Protein AF-A0A933NF73-F1 (afdb_monomer)

Radius of gyration: 34.79 Å; Cα contacts (8 Å, |Δi|>4): 104; chains: 1; bounding box: 115×48×102 Å

Foldseek 3Di:
DVVLVVLVVVVVVVVVLCVPPPPVQADVQLVVLCVQLSVCVNVVNNVSNVVSNVVSCVVPVPDDPPPDVVVLVVVLVVLVVVCVVPVHPLVSLLVNLVSCVVSVVLVVSLVSLVVSCVVPVPDVVSVVSNVVSVVVVVVVVVVVPPPDPPDDDDDDDDDDDDDDDDDDDDDPPVVVVVVVVVVVVVVVVVVVVVVVVVVVVVVVVVVVVVVVVVVVVVVVVVVPPPPPPPPDPPDPPPDPDDDDDDDD

Structure (mmCIF, N/CA/C/O backbone):
data_AF-A0A933NF73-F1
#
_entry.id   AF-A0A933NF73-F1
#
loop_
_atom_site.group_PDB
_atom_site.id
_atom_site.type_symbol
_atom_site.label_atom_id
_atom_site.label_alt_id
_atom_site.label_comp_id
_atom_site.label_asym_id
_atom_site.label_entity_id
_atom_site.label_seq_id
_atom_site.pdbx_PDB_ins_code
_atom_site.Cartn_x
_atom_site.Cartn_y
_atom_site.Cartn_z
_atom_site.occupancy
_atom_site.B_iso_or_equiv
_atom_site.auth_seq_id
_atom_site.auth_comp_id
_atom_site.auth_asym_id
_atom_site.auth_atom_id
_atom_site.pdbx_PDB_model_num
ATOM 1 N N . MET A 1 1 ? -18.780 6.849 -0.925 1.00 43.47 1 MET A N 1
ATOM 2 C CA . MET A 1 1 ? -18.862 6.478 0.507 1.00 43.47 1 MET A CA 1
ATOM 3 C C . MET A 1 1 ? -18.648 4.977 0.749 1.00 43.47 1 MET A C 1
ATOM 5 O O . MET A 1 1 ? -17.898 4.647 1.652 1.00 43.47 1 MET A O 1
ATOM 9 N N . ILE A 1 2 ? -19.182 4.064 -0.080 1.00 34.22 2 ILE A N 1
ATOM 10 C CA . ILE A 1 2 ? -18.984 2.598 0.080 1.00 34.22 2 ILE A CA 1
ATOM 11 C C . ILE A 1 2 ? -17.511 2.156 -0.096 1.00 34.22 2 ILE A C 1
ATOM 13 O O . ILE A 1 2 ? -17.024 1.317 0.655 1.00 34.22 2 ILE A O 1
ATOM 17 N N . ARG A 1 3 ? -16.761 2.770 -1.024 1.00 32.97 3 ARG A N 1
ATOM 18 C CA . ARG A 1 3 ? -15.331 2.464 -1.253 1.00 32.97 3 ARG A CA 1
ATOM 19 C C . ARG A 1 3 ? -14.433 2.797 -0.054 1.00 32.97 3 ARG A C 1
ATOM 21 O O . ARG A 1 3 ? -13.499 2.060 0.225 1.00 32.97 3 ARG A O 1
ATOM 28 N N . THR A 1 4 ? -14.742 3.865 0.679 1.00 40.44 4 THR A N 1
ATOM 29 C CA . THR A 1 4 ? -13.974 4.287 1.859 1.00 40.44 4 THR A CA 1
ATOM 30 C C . THR A 1 4 ? -14.211 3.346 3.042 1.00 40.44 4 THR A C 1
ATOM 32 O O . THR A 1 4 ? -13.268 2.979 3.731 1.00 40.44 4 THR A O 1
ATOM 35 N N . ALA A 1 5 ? -15.450 2.879 3.228 1.00 36.38 5 ALA A N 1
ATOM 36 C CA . ALA A 1 5 ? -15.793 1.928 4.286 1.00 36.38 5 ALA A CA 1
ATOM 37 C C . ALA A 1 5 ? -15.142 0.546 4.076 1.00 36.38 5 ALA A C 1
ATOM 39 O O . ALA A 1 5 ? -14.670 -0.062 5.034 1.00 36.38 5 ALA A O 1
ATOM 40 N N . LEU A 1 6 ? -15.058 0.073 2.826 1.00 39.00 6 LEU A N 1
ATOM 41 C CA . LEU A 1 6 ? -14.470 -1.230 2.499 1.00 39.00 6 LEU A CA 1
ATOM 42 C C . LEU A 1 6 ? -12.939 -1.244 2.672 1.00 39.00 6 LEU A C 1
ATOM 44 O O . LEU A 1 6 ? -12.379 -2.214 3.178 1.00 39.00 6 LEU A O 1
ATOM 48 N N . VAL A 1 7 ? -12.261 -0.149 2.310 1.00 46.66 7 VAL A N 1
ATOM 49 C CA . VAL A 1 7 ? -10.803 -0.005 2.477 1.00 46.66 7 VAL A CA 1
ATOM 50 C C . VAL A 1 7 ? -10.429 0.128 3.956 1.00 46.66 7 VAL A C 1
ATOM 52 O O . VAL A 1 7 ? -9.488 -0.523 4.403 1.00 46.66 7 VAL A O 1
ATOM 55 N N . VAL A 1 8 ? -11.214 0.870 4.746 1.00 45.72 8 VAL A N 1
ATOM 56 C CA . VAL A 1 8 ? -11.034 0.956 6.206 1.00 45.72 8 VAL A CA 1
ATOM 57 C C . VAL A 1 8 ? -11.271 -0.404 6.874 1.00 45.72 8 VAL A C 1
ATOM 59 O O . VAL A 1 8 ? -10.483 -0.805 7.725 1.00 45.72 8 VAL A O 1
ATOM 62 N N . ALA A 1 9 ? -12.277 -1.172 6.444 1.00 41.28 9 ALA A N 1
ATOM 63 C CA . ALA A 1 9 ? -12.506 -2.531 6.943 1.00 41.28 9 ALA A CA 1
ATOM 64 C C . ALA A 1 9 ? -11.366 -3.502 6.579 1.00 41.28 9 ALA A C 1
ATOM 66 O O . ALA A 1 9 ? -11.015 -4.376 7.375 1.00 41.28 9 ALA A O 1
ATOM 67 N N . CYS A 1 10 ? -10.750 -3.335 5.405 1.00 47.91 10 CYS A N 1
ATOM 68 C CA . CYS A 1 10 ? -9.627 -4.161 4.968 1.00 47.91 10 CYS A CA 1
ATOM 69 C C . CYS A 1 10 ? -8.324 -3.810 5.708 1.00 47.91 10 CYS A C 1
ATOM 71 O O . CYS A 1 10 ? -7.596 -4.718 6.106 1.00 47.91 10 CYS A O 1
ATOM 73 N N . LEU A 1 11 ? -8.071 -2.522 5.968 1.00 47.31 11 LEU A N 1
ATOM 74 C CA . LEU A 1 11 ? -6.951 -2.043 6.789 1.00 47.31 11 LEU A CA 1
ATOM 75 C C . LEU A 1 11 ? -7.108 -2.452 8.263 1.00 47.31 11 LEU A C 1
ATOM 77 O O . LEU A 1 11 ? -6.143 -2.905 8.876 1.00 47.31 11 LEU A O 1
ATOM 81 N N . LEU A 1 12 ? -8.325 -2.396 8.815 1.00 45.06 12 LEU A N 1
ATOM 82 C CA . LEU A 1 12 ? -8.626 -2.893 10.164 1.00 45.06 12 LEU A CA 1
ATOM 83 C C . LEU A 1 12 ? -8.462 -4.420 10.264 1.00 45.06 12 LEU A C 1
ATOM 85 O O . LEU A 1 12 ? -7.884 -4.905 11.232 1.00 45.06 12 LEU A O 1
ATOM 89 N N . CYS A 1 13 ? -8.868 -5.183 9.240 1.00 45.88 13 CYS A N 1
ATOM 90 C CA . CYS A 1 13 ? -8.607 -6.627 9.183 1.00 45.88 13 CYS A CA 1
ATOM 91 C C . CYS A 1 13 ? -7.112 -6.959 9.075 1.00 45.88 13 CYS A C 1
ATOM 93 O O . CYS A 1 13 ? -6.671 -7.929 9.688 1.00 45.88 13 CYS A O 1
ATOM 95 N N . LEU A 1 14 ? -6.332 -6.174 8.321 1.00 49.69 14 LEU A N 1
ATOM 96 C CA . LEU A 1 14 ? -4.877 -6.340 8.240 1.00 49.69 14 LEU A CA 1
ATOM 97 C C . LEU A 1 14 ? -4.227 -6.071 9.604 1.00 49.69 14 LEU A C 1
ATOM 99 O O . LEU A 1 14 ? -3.403 -6.858 10.056 1.00 49.69 14 LEU A O 1
ATOM 103 N N . SER A 1 15 ? -4.674 -5.017 10.295 1.00 48.28 15 SER A N 1
ATOM 104 C CA . SER A 1 15 ? -4.213 -4.639 11.640 1.00 48.28 15 SER A CA 1
ATOM 105 C C . SER A 1 15 ? -4.419 -5.767 12.658 1.00 48.28 15 SER A C 1
ATOM 107 O O . SER A 1 15 ? -3.529 -6.059 13.451 1.00 48.28 15 SER A O 1
ATOM 109 N N . SER A 1 16 ? -5.573 -6.444 12.611 1.00 48.50 16 SER A N 1
ATOM 110 C CA . SER A 1 16 ? -5.871 -7.589 13.483 1.00 48.50 16 SER A CA 1
ATOM 111 C C . SER A 1 16 ? -5.127 -8.871 13.090 1.00 48.50 16 SER A C 1
ATOM 113 O O . SER A 1 16 ? -4.870 -9.702 13.956 1.00 48.50 16 SER A O 1
ATOM 115 N N . LEU A 1 17 ? -4.758 -9.040 11.815 1.00 47.94 17 LEU A N 1
A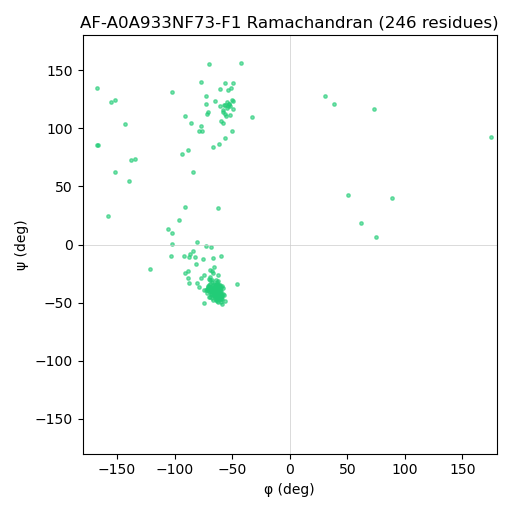TOM 116 C CA . LEU A 1 17 ? -3.947 -10.176 11.354 1.00 47.94 17 LEU A CA 1
ATOM 117 C C . LEU A 1 17 ? -2.455 -10.025 11.699 1.00 47.94 17 LEU A C 1
ATOM 119 O O . LEU A 1 17 ? -1.774 -11.029 11.885 1.00 47.94 17 LEU A O 1
ATOM 123 N N . LEU A 1 18 ? -1.958 -8.787 11.787 1.00 51.16 18 LEU A N 1
ATOM 124 C CA . LEU A 1 18 ? -0.566 -8.441 12.114 1.00 51.16 18 LEU A CA 1
ATOM 125 C C . LEU A 1 18 ? -0.281 -8.407 13.630 1.00 51.16 18 LEU A C 1
ATOM 127 O O . LEU A 1 18 ? 0.870 -8.271 14.033 1.00 51.16 18 LEU A O 1
ATOM 131 N N . ALA A 1 19 ? -1.305 -8.567 14.473 1.00 46.38 19 ALA A N 1
ATOM 132 C CA . ALA A 1 19 ? -1.209 -8.410 15.923 1.00 46.38 19 ALA A CA 1
ATOM 133 C C . ALA A 1 19 ? -0.321 -9.426 16.687 1.00 46.38 19 ALA A C 1
ATOM 135 O O . ALA A 1 19 ? 0.073 -9.077 17.799 1.00 46.38 19 ALA A O 1
ATOM 136 N N . PRO A 1 20 ? 0.044 -10.629 16.178 1.00 44.31 20 PRO A N 1
ATOM 137 C CA . PRO A 1 20 ? 0.975 -11.501 16.891 1.00 44.31 20 PRO A CA 1
ATOM 138 C C . PRO A 1 20 ? 2.384 -11.550 16.270 1.00 44.31 20 PRO A C 1
ATOM 140 O O . PRO A 1 20 ? 3.154 -12.440 16.622 1.00 44.31 20 PRO A O 1
ATOM 143 N N . LEU A 1 21 ? 2.748 -10.645 15.351 1.00 44.41 21 LEU A N 1
ATOM 144 C CA . LEU A 1 21 ? 4.149 -10.505 14.936 1.00 44.41 21 LEU A CA 1
ATOM 145 C C . LEU A 1 21 ? 4.895 -9.738 16.029 1.00 44.41 21 LEU A C 1
ATOM 147 O O . LEU A 1 21 ? 4.740 -8.527 16.173 1.00 44.41 21 LEU A O 1
ATOM 151 N N . ASP A 1 22 ? 5.639 -10.482 16.843 1.00 44.62 22 ASP A N 1
ATOM 152 C CA . ASP A 1 22 ? 6.366 -9.975 18.002 1.00 44.62 22 ASP A CA 1
ATOM 153 C C . ASP A 1 22 ? 7.237 -8.769 17.610 1.00 44.62 22 ASP A C 1
ATOM 155 O O . ASP A 1 22 ? 8.123 -8.865 16.748 1.00 44.62 22 ASP A O 1
ATOM 159 N N . ALA A 1 23 ? 6.964 -7.619 18.235 1.00 48.19 23 ALA A N 1
ATOM 160 C CA . ALA A 1 23 ? 7.544 -6.314 17.908 1.00 48.19 23 ALA A CA 1
ATOM 161 C C . ALA A 1 23 ? 9.081 -6.277 18.025 1.00 48.19 23 ALA A C 1
ATOM 163 O O . ALA A 1 23 ? 9.709 -5.312 17.597 1.00 48.19 23 ALA A O 1
ATOM 164 N N . GLN A 1 24 ? 9.690 -7.322 18.592 1.00 43.78 24 GLN A N 1
ATOM 165 C CA . GLN A 1 24 ? 11.135 -7.448 18.759 1.00 43.78 24 GLN A CA 1
ATOM 166 C C . GLN A 1 24 ? 11.890 -7.956 17.521 1.00 43.78 24 GLN A C 1
ATOM 168 O O . GLN A 1 24 ? 13.115 -7.885 17.504 1.00 43.78 24 GLN A O 1
ATOM 173 N N . THR A 1 25 ? 11.206 -8.454 16.485 1.00 53.97 25 THR A N 1
ATOM 174 C CA . THR A 1 25 ? 11.873 -9.061 15.310 1.00 53.97 25 THR A CA 1
ATOM 175 C C . THR A 1 25 ? 11.905 -8.175 14.067 1.00 53.97 25 THR A C 1
ATOM 177 O O . THR A 1 25 ? 12.607 -8.488 13.108 1.00 53.97 25 THR A O 1
ATOM 180 N N . VAL A 1 26 ? 11.175 -7.057 14.069 1.00 55.47 26 VAL A N 1
ATOM 181 C CA . VAL A 1 26 ? 11.013 -6.206 12.886 1.00 55.47 26 VAL A CA 1
ATOM 182 C C . VAL A 1 26 ? 11.913 -4.982 12.991 1.00 55.47 26 VAL A C 1
ATOM 184 O O . VAL A 1 26 ? 11.900 -4.269 13.994 1.00 55.47 26 VAL A O 1
ATOM 187 N N . ASN A 1 27 ? 12.666 -4.702 11.928 1.00 66.25 27 ASN A N 1
ATOM 188 C CA . ASN A 1 27 ? 13.467 -3.492 11.821 1.00 66.25 27 ASN A CA 1
ATOM 189 C C . ASN A 1 27 ? 12.570 -2.241 11.969 1.00 66.25 27 ASN A C 1
ATOM 191 O O . ASN A 1 27 ? 11.645 -2.043 11.169 1.00 66.25 27 ASN A O 1
ATOM 195 N N . PRO A 1 28 ? 12.819 -1.373 12.968 1.00 72.50 28 PRO A N 1
ATOM 196 C CA . PRO A 1 28 ? 11.949 -0.238 13.272 1.00 72.50 28 PRO A CA 1
ATOM 197 C C . PRO A 1 28 ? 11.852 0.774 12.120 1.00 72.50 28 PRO A C 1
ATOM 199 O O . PRO A 1 28 ? 10.828 1.446 11.984 1.00 72.50 28 PRO A O 1
ATOM 202 N N . GLN A 1 29 ? 12.866 0.863 11.249 1.00 71.25 29 GLN A N 1
ATOM 203 C CA . GLN A 1 29 ? 12.809 1.718 10.057 1.00 71.25 29 GLN A CA 1
ATOM 204 C C . GLN A 1 29 ? 11.868 1.153 8.988 1.00 71.25 29 GLN A C 1
ATOM 206 O O . GLN A 1 29 ? 11.071 1.902 8.418 1.00 71.25 29 GLN A O 1
ATOM 211 N N . ALA A 1 30 ? 11.900 -0.162 8.759 1.00 64.75 30 ALA A N 1
ATOM 212 C CA . ALA A 1 30 ? 10.988 -0.831 7.835 1.00 64.75 30 ALA A CA 1
ATOM 213 C C . ALA A 1 30 ? 9.536 -0.741 8.332 1.00 64.75 30 ALA A C 1
ATOM 215 O O . ALA A 1 30 ? 8.640 -0.398 7.562 1.00 64.75 30 ALA A O 1
ATOM 216 N N . GLY A 1 31 ? 9.306 -0.935 9.636 1.00 71.31 31 GLY A N 1
ATOM 217 C CA . GLY A 1 31 ? 7.990 -0.743 10.255 1.00 71.31 31 GLY A CA 1
ATOM 218 C C . GLY A 1 31 ? 7.455 0.686 10.096 1.00 71.31 31 GLY A C 1
ATOM 219 O O . GLY A 1 31 ? 6.280 0.883 9.781 1.00 71.31 31 GLY A O 1
ATOM 220 N N . ALA A 1 32 ? 8.318 1.697 10.234 1.00 76.25 32 ALA A N 1
ATOM 221 C CA . ALA A 1 32 ? 7.945 3.094 10.018 1.00 76.25 32 ALA A CA 1
ATOM 222 C C . ALA A 1 32 ? 7.591 3.396 8.551 1.00 76.25 32 ALA A C 1
ATOM 224 O O . ALA A 1 32 ? 6.650 4.147 8.292 1.00 76.25 32 ALA A O 1
ATOM 225 N N . LEU A 1 33 ? 8.306 2.808 7.588 1.00 74.25 33 LEU A N 1
ATOM 226 C CA . LEU A 1 33 ? 7.990 2.943 6.163 1.00 74.25 33 LEU A CA 1
ATOM 227 C C . LEU A 1 33 ? 6.712 2.195 5.781 1.00 74.25 33 LEU A C 1
ATOM 229 O O . LEU A 1 33 ? 5.915 2.719 5.011 1.00 74.25 33 LEU A O 1
ATOM 233 N N . PHE A 1 34 ? 6.460 1.029 6.374 1.00 69.25 34 PHE A N 1
ATOM 234 C CA . PHE A 1 34 ? 5.208 0.299 6.183 1.00 69.25 34 PHE A CA 1
ATOM 235 C C . PHE A 1 34 ? 4.016 1.090 6.727 1.00 69.25 34 PHE A C 1
ATOM 237 O O . PHE A 1 34 ? 2.999 1.236 6.053 1.00 69.25 34 PHE A O 1
ATOM 244 N N . LYS A 1 35 ? 4.165 1.690 7.913 1.00 76.56 35 LYS A N 1
ATOM 245 C CA . LYS A 1 35 ? 3.170 2.611 8.466 1.00 76.56 35 LYS A CA 1
ATOM 246 C C . LYS A 1 35 ? 2.942 3.810 7.543 1.00 76.56 35 LYS A C 1
ATOM 248 O O . LYS A 1 35 ? 1.800 4.093 7.211 1.00 76.56 35 LYS A O 1
ATOM 253 N N . LYS A 1 36 ? 4.005 4.449 7.044 1.00 74.56 36 LYS A N 1
ATOM 254 C CA . LYS A 1 36 ? 3.886 5.533 6.052 1.00 74.56 36 LYS A CA 1
ATOM 255 C C . LYS A 1 36 ? 3.201 5.082 4.768 1.00 74.56 36 LYS A C 1
ATOM 257 O O . LYS A 1 36 ? 2.447 5.853 4.189 1.00 74.56 36 LYS A O 1
ATOM 262 N N . ALA A 1 37 ? 3.440 3.853 4.324 1.00 68.81 37 ALA A N 1
ATOM 263 C CA . ALA A 1 37 ? 2.769 3.307 3.158 1.00 68.81 37 ALA A CA 1
ATOM 264 C C . ALA A 1 37 ? 1.268 3.107 3.401 1.00 68.81 37 ALA A C 1
ATOM 266 O O . ALA A 1 37 ? 0.467 3.407 2.515 1.00 68.81 37 ALA A O 1
ATOM 267 N N . LEU A 1 38 ? 0.886 2.643 4.594 1.00 70.12 38 LEU A N 1
ATOM 268 C CA . LEU A 1 38 ? -0.512 2.525 5.014 1.00 70.12 38 LEU A CA 1
ATOM 269 C C . LEU A 1 38 ? -1.175 3.902 5.152 1.00 70.12 38 LEU A C 1
ATOM 271 O O . LEU A 1 38 ? -2.290 4.084 4.669 1.00 70.12 38 LEU A O 1
ATOM 275 N N . ASP A 1 39 ? -0.480 4.875 5.739 1.00 66.94 39 ASP A N 1
ATOM 276 C CA . ASP A 1 39 ? -0.964 6.249 5.897 1.00 66.94 39 ASP A CA 1
ATOM 277 C C . ASP A 1 39 ? -1.123 6.941 4.527 1.00 66.94 39 ASP A C 1
ATOM 279 O O . ASP A 1 39 ? -2.141 7.583 4.266 1.00 66.94 39 ASP A O 1
ATOM 283 N N . ALA A 1 40 ? -0.174 6.743 3.605 1.00 63.84 40 ALA A N 1
ATOM 284 C CA . ALA A 1 40 ? -0.257 7.230 2.226 1.00 63.84 40 ALA A CA 1
ATOM 285 C C . ALA A 1 40 ? -1.411 6.567 1.456 1.00 63.84 40 ALA A C 1
ATOM 287 O O . ALA A 1 40 ? -2.180 7.250 0.784 1.00 63.84 40 ALA A O 1
ATOM 288 N N . ALA A 1 41 ? -1.609 5.254 1.620 1.00 57.94 41 ALA A N 1
ATOM 289 C CA . ALA A 1 41 ? -2.754 4.548 1.044 1.00 57.94 41 ALA A CA 1
ATOM 290 C C . ALA A 1 41 ? -4.092 5.061 1.608 1.00 57.94 41 ALA A C 1
ATOM 292 O O . ALA A 1 41 ? -5.048 5.254 0.855 1.00 57.94 41 ALA A O 1
ATOM 293 N N . ALA A 1 42 ? -4.165 5.340 2.914 1.00 62.75 42 ALA A N 1
ATOM 294 C CA . ALA A 1 42 ? -5.338 5.945 3.545 1.00 62.75 42 ALA A CA 1
ATOM 295 C C . ALA A 1 42 ? -5.618 7.362 3.008 1.00 62.75 42 ALA A C 1
ATOM 297 O O . ALA A 1 42 ? -6.780 7.745 2.858 1.00 62.75 42 ALA A O 1
ATOM 298 N N . ALA A 1 43 ? -4.568 8.101 2.644 1.00 69.19 43 ALA A N 1
ATOM 299 C CA . ALA A 1 43 ? -4.642 9.396 1.970 1.00 69.19 43 ALA A CA 1
ATOM 300 C C . ALA A 1 43 ? -4.886 9.305 0.447 1.00 69.19 43 ALA A C 1
ATOM 302 O O . ALA A 1 43 ? -4.946 10.337 -0.216 1.00 69.19 43 ALA A O 1
ATOM 303 N N . GLN A 1 44 ? -5.056 8.098 -0.111 1.00 67.50 44 GLN A N 1
ATOM 304 C CA . GLN A 1 44 ? -5.171 7.827 -1.555 1.00 67.50 44 GLN A CA 1
ATOM 305 C C . GLN A 1 44 ? -3.926 8.207 -2.381 1.00 67.50 44 GLN A C 1
ATOM 307 O O . GLN A 1 44 ? -4.001 8.298 -3.608 1.00 67.50 44 GLN A O 1
ATOM 312 N N . ASP A 1 45 ? -2.772 8.374 -1.735 1.00 69.12 45 ASP A N 1
ATOM 313 C CA . ASP A 1 45 ? -1.470 8.535 -2.381 1.00 69.12 45 ASP A CA 1
ATOM 314 C C . ASP A 1 45 ? -0.825 7.164 -2.625 1.00 69.12 45 ASP A C 1
ATOM 316 O O . ASP A 1 45 ? 0.012 6.661 -1.868 1.00 69.12 45 ASP A O 1
ATOM 320 N N . TRP A 1 46 ? -1.252 6.527 -3.713 1.00 63.12 46 TRP A N 1
ATOM 321 C CA . TRP A 1 46 ? -0.784 5.195 -4.092 1.00 63.12 46 TRP A CA 1
ATOM 322 C C . TRP A 1 46 ? 0.679 5.185 -4.541 1.00 63.12 46 TRP A C 1
ATOM 324 O O . TRP A 1 46 ? 1.378 4.204 -4.301 1.00 63.12 46 TRP A O 1
ATOM 334 N N . THR A 1 47 ? 1.170 6.275 -5.134 1.00 57.88 47 THR A N 1
ATOM 335 C CA . THR A 1 47 ? 2.575 6.397 -5.548 1.00 57.88 47 THR A CA 1
ATOM 336 C C . THR A 1 47 ? 3.483 6.500 -4.326 1.00 57.88 47 THR A C 1
ATOM 338 O O . THR A 1 47 ? 4.474 5.774 -4.245 1.00 57.88 47 THR A O 1
ATOM 341 N N . GLY A 1 48 ? 3.115 7.325 -3.340 1.00 61.12 48 GLY A N 1
ATOM 342 C CA . GLY A 1 48 ? 3.810 7.400 -2.057 1.00 61.12 48 GLY A CA 1
ATOM 343 C C . GLY A 1 48 ? 3.724 6.091 -1.275 1.00 61.12 48 GLY A C 1
ATOM 344 O O . GLY A 1 48 ? 4.708 5.667 -0.676 1.00 61.12 48 GLY A O 1
ATOM 345 N N . SER A 1 49 ? 2.590 5.391 -1.327 1.0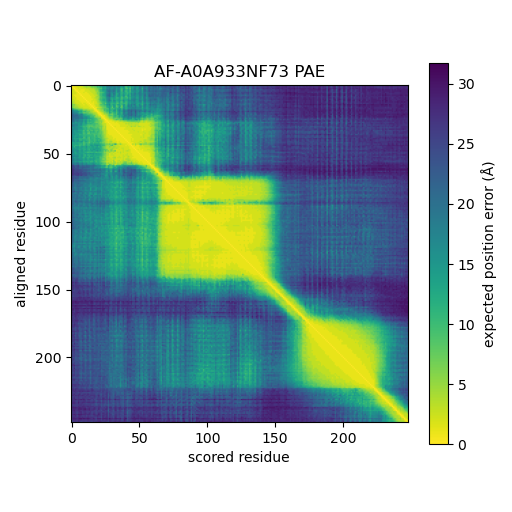0 61.81 49 SER A N 1
ATOM 346 C CA . SER A 1 49 ? 2.449 4.069 -0.708 1.00 61.81 49 SER A CA 1
ATOM 347 C C . SER A 1 49 ? 3.405 3.040 -1.322 1.00 61.81 49 SER A C 1
ATOM 349 O O . SER A 1 49 ? 4.166 2.393 -0.602 1.00 61.81 49 SER A O 1
ATOM 351 N N . VAL A 1 50 ? 3.442 2.945 -2.654 1.00 65.44 50 VAL A N 1
ATOM 352 C CA . VAL A 1 50 ? 4.325 2.022 -3.382 1.00 65.44 50 VAL A CA 1
ATOM 353 C C . VAL A 1 50 ? 5.799 2.379 -3.187 1.00 65.44 50 VAL A C 1
ATOM 355 O O . VAL A 1 50 ? 6.608 1.480 -2.974 1.00 65.44 50 VAL A O 1
ATOM 358 N N . GLU A 1 51 ? 6.163 3.661 -3.207 1.00 61.94 51 GLU A N 1
ATOM 359 C CA . GLU A 1 51 ? 7.547 4.094 -2.989 1.00 61.94 51 GLU A CA 1
ATOM 360 C C . GLU A 1 51 ? 8.002 3.848 -1.545 1.00 61.94 51 GLU A C 1
ATOM 362 O O . GLU A 1 51 ? 9.113 3.371 -1.330 1.00 61.94 51 GLU A O 1
ATOM 367 N N . ASN A 1 52 ? 7.135 4.067 -0.552 1.00 68.44 52 ASN A N 1
ATOM 368 C CA . ASN A 1 52 ? 7.433 3.727 0.840 1.00 68.44 52 ASN A CA 1
ATOM 369 C C . ASN A 1 52 ? 7.578 2.210 1.036 1.00 68.44 52 ASN A C 1
ATOM 371 O O . ASN A 1 52 ? 8.475 1.779 1.756 1.00 68.44 52 ASN A O 1
ATOM 375 N N . LEU A 1 53 ? 6.769 1.389 0.355 1.00 67.88 53 LEU A N 1
ATOM 376 C CA . LEU A 1 53 ? 6.954 -0.068 0.331 1.00 67.88 53 LEU A CA 1
ATOM 377 C C . LEU A 1 53 ? 8.258 -0.463 -0.379 1.00 67.88 53 LEU A C 1
ATOM 379 O O . LEU A 1 53 ? 8.947 -1.370 0.074 1.00 67.88 53 LEU A O 1
ATOM 383 N N . ARG A 1 54 ? 8.638 0.230 -1.458 1.00 63.06 54 ARG A N 1
ATOM 384 C CA . ARG A 1 54 ? 9.896 -0.005 -2.186 1.00 63.06 54 ARG A CA 1
ATOM 385 C C . ARG A 1 54 ? 11.133 0.384 -1.366 1.00 63.06 54 ARG A C 1
ATOM 387 O O . ARG A 1 54 ? 12.166 -0.276 -1.428 1.00 63.06 54 ARG A O 1
ATOM 394 N N . GLN A 1 55 ? 11.053 1.467 -0.602 1.00 66.12 55 GLN A N 1
ATOM 395 C CA . GLN A 1 55 ? 12.121 1.883 0.307 1.00 66.12 55 GLN A CA 1
ATOM 396 C C . GLN A 1 55 ? 12.200 0.949 1.513 1.00 66.12 55 GLN A C 1
ATOM 398 O O . GLN A 1 55 ? 13.300 0.574 1.919 1.00 66.12 55 GLN A O 1
ATOM 403 N N . ALA A 1 56 ? 11.049 0.498 2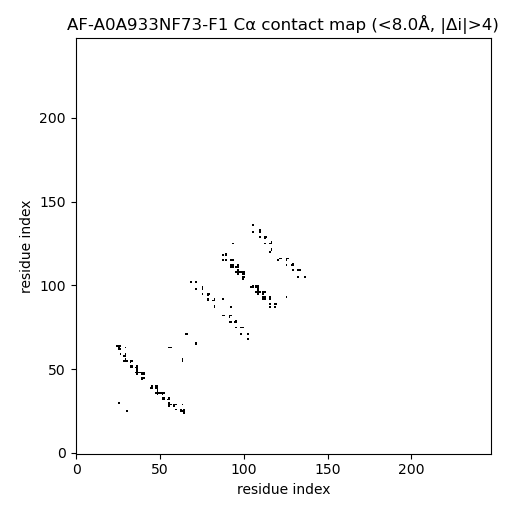.024 1.00 56.47 56 ALA A N 1
ATOM 404 C CA . ALA A 1 56 ? 10.998 -0.529 3.057 1.00 56.47 56 ALA A CA 1
ATOM 405 C C . ALA A 1 56 ? 11.681 -1.823 2.586 1.00 56.47 56 ALA A C 1
ATOM 407 O O . ALA A 1 56 ? 12.382 -2.435 3.387 1.00 56.47 56 ALA A O 1
ATOM 408 N N . SER A 1 57 ? 11.582 -2.189 1.293 1.00 59.56 57 SER A N 1
ATOM 409 C CA . SER A 1 57 ? 12.330 -3.337 0.750 1.00 59.56 57 SER A CA 1
ATOM 410 C C . SER A 1 57 ? 13.823 -3.179 0.724 1.00 59.56 57 SER A C 1
ATOM 412 O O . SER A 1 57 ? 14.541 -4.166 0.852 1.00 59.56 57 SER A O 1
ATOM 414 N N . GLN A 1 58 ? 14.291 -1.982 0.404 1.00 59.59 58 GLN A N 1
ATOM 415 C CA . GLN A 1 58 ? 15.699 -1.768 0.097 1.00 59.59 58 GLN A CA 1
ATOM 416 C C . GLN A 1 58 ? 16.547 -1.657 1.353 1.00 59.59 58 GLN A C 1
ATOM 418 O O . GLN A 1 58 ? 17.696 -2.089 1.339 1.00 59.59 58 GLN A O 1
ATOM 423 N N . ILE A 1 59 ? 15.976 -1.107 2.425 1.00 58.19 59 ILE A N 1
ATOM 424 C CA . ILE A 1 59 ? 16.643 -0.976 3.725 1.00 58.19 59 ILE A CA 1
ATOM 425 C C . ILE A 1 59 ? 16.867 -2.346 4.370 1.00 58.19 59 ILE A C 1
ATOM 427 O O . ILE A 1 59 ? 17.785 -2.498 5.172 1.00 58.19 59 ILE A O 1
ATOM 431 N N . ASP A 1 60 ? 16.080 -3.351 3.986 1.00 51.06 60 ASP A N 1
ATOM 432 C CA . ASP A 1 60 ? 16.125 -4.657 4.620 1.00 51.06 60 ASP A CA 1
ATOM 433 C C . ASP A 1 60 ? 16.059 -5.808 3.610 1.00 51.06 60 ASP A C 1
ATOM 435 O O . ASP A 1 60 ? 15.065 -6.520 3.474 1.00 51.06 60 ASP A O 1
ATOM 439 N N . GLN A 1 61 ? 17.158 -6.012 2.875 1.00 45.34 61 GLN A N 1
ATOM 440 C CA . GLN A 1 61 ? 17.286 -7.139 1.940 1.00 45.34 61 GLN A CA 1
ATOM 441 C C . GLN A 1 61 ? 17.368 -8.518 2.634 1.00 45.34 61 GLN A C 1
ATOM 443 O O . GLN A 1 61 ? 17.421 -9.533 1.942 1.00 45.34 61 GLN A O 1
ATOM 448 N N . GLY A 1 62 ? 17.360 -8.581 3.973 1.00 40.31 62 GLY A N 1
ATOM 449 C CA . GLY A 1 62 ? 17.362 -9.830 4.750 1.00 40.31 62 GLY A CA 1
ATOM 450 C C . GLY A 1 62 ? 16.173 -10.004 5.702 1.00 40.31 62 GLY A C 1
ATOM 451 O O . GLY A 1 62 ? 15.862 -11.134 6.070 1.00 40.31 62 GLY A O 1
ATOM 452 N N . VAL A 1 63 ? 15.499 -8.917 6.088 1.00 39.50 63 VAL A N 1
ATOM 453 C CA . VAL A 1 63 ? 14.444 -8.897 7.112 1.00 39.50 63 VAL A CA 1
ATOM 454 C C . VAL A 1 63 ? 13.311 -7.976 6.666 1.00 39.50 63 VAL A C 1
ATOM 456 O O . VAL A 1 63 ? 12.851 -7.083 7.377 1.00 39.50 63 VAL A O 1
ATOM 459 N N . TRP A 1 64 ? 12.762 -8.223 5.481 1.00 40.03 64 TRP A N 1
ATOM 460 C CA . TRP A 1 64 ? 11.349 -7.923 5.362 1.00 40.03 64 TRP A CA 1
ATOM 461 C C . TRP A 1 64 ? 10.637 -8.745 6.436 1.00 40.03 64 TRP A C 1
ATOM 463 O O . TRP A 1 64 ? 10.526 -9.959 6.311 1.00 40.03 64 TRP A O 1
ATOM 473 N N . GLY A 1 65 ? 10.013 -8.066 7.393 1.00 43.91 65 GLY A N 1
ATOM 474 C CA . GLY A 1 65 ? 8.763 -8.532 7.996 1.00 43.91 65 GLY A CA 1
ATOM 475 C C . GLY A 1 65 ? 7.630 -8.620 6.959 1.00 43.91 65 GLY A C 1
ATOM 476 O O . GLY A 1 65 ? 6.467 -8.408 7.290 1.00 43.91 65 GLY A O 1
ATOM 477 N N . LEU A 1 66 ? 7.953 -8.914 5.689 1.00 46.78 66 LEU A N 1
ATOM 478 C CA . LEU A 1 66 ? 7.085 -9.733 4.880 1.00 46.78 66 LEU A CA 1
ATOM 479 C C . LEU A 1 66 ? 6.891 -10.975 5.729 1.00 46.78 66 LEU A C 1
ATOM 481 O O . LEU A 1 66 ? 7.857 -11.497 6.298 1.00 46.78 66 LEU A O 1
ATOM 485 N N . PRO A 1 67 ? 5.644 -11.408 5.861 1.00 47.81 67 PRO A N 1
ATOM 486 C CA . PRO A 1 67 ? 5.420 -12.663 6.503 1.00 47.81 67 PRO A CA 1
ATOM 487 C C . PRO A 1 67 ? 6.375 -13.685 5.853 1.00 47.81 67 PRO A C 1
ATOM 489 O O . PRO A 1 67 ? 6.589 -13.609 4.635 1.00 47.81 67 PRO A O 1
ATOM 492 N N . ASP A 1 68 ? 7.002 -14.575 6.635 1.00 65.44 68 ASP A N 1
ATOM 493 C CA . ASP A 1 68 ? 7.732 -15.710 6.058 1.00 65.44 68 ASP A CA 1
ATOM 494 C C . ASP A 1 68 ? 6.900 -16.300 4.905 1.00 65.44 68 ASP A C 1
ATOM 496 O O . ASP A 1 68 ? 5.681 -16.108 4.862 1.00 65.44 68 ASP A O 1
ATOM 500 N N . ASN A 1 69 ? 7.502 -16.993 3.933 1.00 67.44 69 ASN A N 1
ATOM 501 C CA . ASN A 1 69 ? 6.706 -17.537 2.818 1.00 67.44 69 ASN A CA 1
ATOM 502 C C . ASN A 1 69 ? 5.414 -18.228 3.317 1.00 67.44 69 ASN A C 1
ATOM 504 O O . ASN A 1 69 ? 4.351 -18.029 2.732 1.00 67.44 69 ASN A O 1
ATOM 508 N N . GLY A 1 70 ? 5.473 -18.861 4.498 1.00 73.56 70 GLY A N 1
ATOM 509 C CA . GLY A 1 70 ? 4.329 -19.419 5.220 1.00 73.56 70 GLY A CA 1
ATOM 510 C C . GLY A 1 70 ? 3.230 -18.441 5.672 1.00 73.56 70 GLY A C 1
ATOM 511 O O . GLY A 1 70 ? 2.062 -18.824 5.732 1.00 73.56 70 GLY A O 1
ATOM 512 N N . SER A 1 71 ? 3.511 -17.187 6.002 1.00 76.31 71 SER A N 1
ATOM 513 C CA . SER A 1 71 ? 2.499 -16.197 6.363 1.00 76.31 71 SER A CA 1
ATOM 514 C C . SER A 1 71 ? 1.998 -15.387 5.161 1.00 76.31 71 SER A C 1
ATOM 516 O O . SER A 1 71 ? 0.827 -15.007 5.161 1.00 76.31 71 SER A O 1
ATOM 518 N N . LEU A 1 72 ? 2.779 -15.257 4.078 1.00 81.88 72 LEU A N 1
ATOM 519 C CA . LEU A 1 72 ? 2.250 -14.817 2.781 1.00 81.88 72 LEU A CA 1
ATOM 520 C C . LEU A 1 72 ? 1.294 -15.876 2.226 1.00 81.88 72 LEU A C 1
ATOM 522 O O . LEU A 1 72 ? 0.222 -15.539 1.724 1.00 81.88 72 LEU A O 1
ATOM 526 N N . ASP A 1 73 ? 1.630 -17.157 2.387 1.00 86.31 73 ASP A N 1
ATOM 527 C CA . ASP A 1 73 ? 0.746 -18.280 2.075 1.00 86.31 73 ASP A CA 1
ATOM 528 C C . ASP A 1 73 ? -0.547 -18.235 2.895 1.00 86.31 73 ASP A C 1
ATOM 530 O O . ASP A 1 73 ? -1.630 -18.384 2.328 1.00 86.31 73 ASP A O 1
ATOM 534 N N . ARG A 1 74 ? -0.471 -17.958 4.206 1.00 79.69 74 ARG A N 1
ATOM 535 C CA . ARG A 1 74 ? -1.669 -17.792 5.052 1.00 79.69 74 ARG A CA 1
ATOM 536 C C . ARG A 1 74 ? -2.540 -16.616 4.610 1.00 79.69 74 ARG A C 1
ATOM 538 O O . ARG A 1 74 ? -3.759 -16.771 4.549 1.00 79.69 74 ARG A O 1
ATOM 545 N N . ILE A 1 75 ? -1.948 -15.466 4.278 1.00 83.56 75 ILE A N 1
ATOM 546 C CA . ILE A 1 75 ? -2.693 -14.293 3.788 1.00 83.56 75 ILE A CA 1
ATOM 547 C C . ILE A 1 75 ? -3.362 -14.605 2.449 1.00 83.56 75 ILE A C 1
ATOM 549 O O . ILE A 1 75 ? -4.558 -14.358 2.298 1.00 83.56 75 ILE A O 1
ATOM 553 N N . VAL A 1 76 ? -2.627 -15.186 1.498 1.00 91.69 76 VAL A N 1
ATOM 554 C CA . VAL A 1 76 ? -3.173 -15.593 0.196 1.00 91.69 76 VAL A CA 1
ATOM 555 C C . VAL A 1 76 ? -4.286 -16.623 0.375 1.00 91.69 76 VAL A C 1
ATOM 557 O O . VAL A 1 76 ? -5.339 -16.477 -0.238 1.00 91.69 76 VAL A O 1
ATOM 560 N N . GLY A 1 77 ? -4.107 -17.615 1.250 1.00 89.25 77 GLY A N 1
ATOM 561 C CA . GLY A 1 77 ? -5.133 -18.607 1.569 1.00 89.25 77 GLY A CA 1
ATOM 562 C C . GLY A 1 77 ? -6.397 -17.979 2.162 1.00 89.25 77 GLY A C 1
ATOM 563 O O . GLY A 1 77 ? -7.503 -18.276 1.711 1.00 89.25 77 GLY A O 1
ATOM 564 N N . GLY A 1 78 ? -6.246 -17.058 3.119 1.00 85.00 78 GLY A N 1
ATOM 565 C CA . GLY A 1 78 ? -7.365 -16.344 3.736 1.00 85.00 78 GLY A CA 1
ATOM 566 C C . GLY A 1 78 ? -8.093 -15.404 2.771 1.00 85.00 78 GLY A C 1
ATOM 567 O O . GLY A 1 78 ? -9.322 -15.350 2.774 1.00 85.00 78 GLY A O 1
ATOM 568 N N . LEU A 1 79 ? -7.356 -14.688 1.917 1.00 89.12 79 LEU A N 1
ATOM 569 C CA . LEU A 1 79 ? -7.936 -13.847 0.867 1.00 89.12 79 LEU A CA 1
ATOM 570 C C . LEU A 1 79 ? -8.665 -14.689 -0.175 1.00 89.12 79 LEU A C 1
ATOM 572 O O . LEU A 1 79 ? -9.790 -14.353 -0.526 1.00 89.12 79 LEU A O 1
ATOM 576 N N . LYS A 1 80 ? -8.073 -15.802 -0.616 1.00 94.88 80 LYS A N 1
ATOM 577 C CA . LYS A 1 80 ? -8.694 -16.718 -1.573 1.00 94.88 80 LYS A CA 1
ATOM 578 C C . LYS A 1 80 ? -10.015 -17.274 -1.040 1.00 94.88 80 LYS A C 1
ATOM 580 O O . LYS A 1 80 ? -11.033 -17.114 -1.700 1.00 94.88 80 LYS A O 1
ATOM 585 N N . ALA A 1 81 ? -10.037 -17.785 0.193 1.00 90.62 81 ALA A N 1
ATOM 586 C CA . ALA A 1 81 ? -11.268 -18.271 0.824 1.00 90.62 81 ALA A CA 1
ATOM 587 C C . ALA A 1 81 ? -12.362 -17.186 0.919 1.00 90.62 81 ALA A C 1
ATOM 589 O O . ALA A 1 81 ? -13.544 -17.464 0.718 1.00 90.62 81 ALA A O 1
ATOM 590 N N . LYS A 1 82 ? -11.981 -15.929 1.188 1.00 87.94 82 LYS A N 1
ATOM 591 C CA . LYS A 1 82 ? -12.918 -14.792 1.203 1.00 87.94 82 LYS A CA 1
ATOM 592 C C . LYS A 1 82 ? -13.410 -14.406 -0.192 1.00 87.94 82 LYS A C 1
ATOM 594 O O . LYS A 1 82 ? -14.582 -14.073 -0.344 1.00 87.94 82 LYS A O 1
ATOM 599 N N . VAL A 1 83 ? -12.547 -14.434 -1.204 1.00 91.62 83 VAL A N 1
ATOM 600 C CA . VAL A 1 83 ? -12.927 -14.151 -2.598 1.00 91.62 83 VAL A CA 1
ATOM 601 C C . VAL A 1 83 ? -13.891 -15.220 -3.113 1.00 91.62 83 VAL A C 1
ATOM 603 O O . VAL A 1 83 ? -14.918 -14.874 -3.698 1.00 91.62 83 VAL A O 1
ATOM 606 N N . ASP A 1 84 ? -13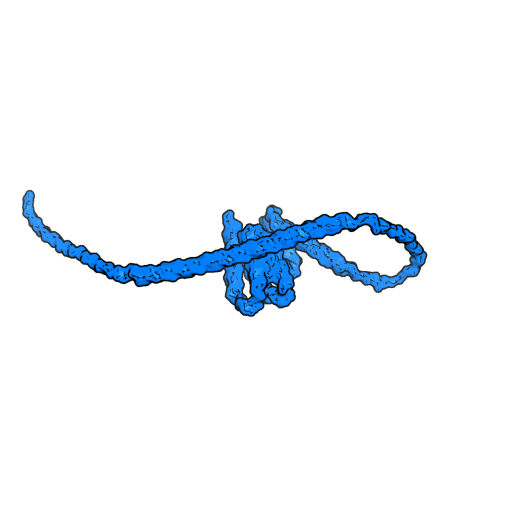.616 -16.490 -2.812 1.00 90.62 84 ASP A N 1
ATOM 607 C CA . ASP A 1 84 ? -14.468 -17.624 -3.185 1.00 90.62 84 ASP A CA 1
ATOM 608 C C . ASP A 1 84 ? -15.856 -17.528 -2.521 1.00 90.62 84 ASP A C 1
ATOM 610 O O . ASP A 1 84 ? -16.866 -17.864 -3.134 1.00 90.62 84 ASP A O 1
ATOM 614 N N . GLY A 1 85 ? -15.931 -16.999 -1.292 1.00 89.00 85 GLY A N 1
ATOM 615 C CA . GLY A 1 85 ? -17.192 -16.798 -0.569 1.00 89.00 85 GLY A CA 1
ATOM 616 C C . GLY A 1 85 ? -17.985 -15.539 -0.948 1.00 89.00 85 GLY A C 1
ATOM 617 O O . GLY A 1 85 ? -19.163 -15.448 -0.612 1.00 89.00 85 GLY A O 1
ATOM 618 N N . THR A 1 86 ? -17.375 -14.558 -1.622 1.00 85.81 86 THR A N 1
ATOM 619 C CA . THR A 1 86 ? -18.007 -13.251 -1.910 1.00 85.81 86 THR A CA 1
ATOM 620 C C . THR A 1 86 ? -18.525 -13.106 -3.346 1.00 85.81 86 THR A C 1
ATOM 622 O O . THR A 1 86 ? -18.940 -12.016 -3.729 1.00 85.81 86 THR A O 1
ATOM 625 N N . ASN A 1 87 ? -18.557 -14.185 -4.142 1.00 81.56 87 ASN A N 1
ATOM 626 C CA . ASN A 1 87 ? -19.035 -14.180 -5.536 1.00 81.56 87 ASN A CA 1
ATOM 627 C C . ASN A 1 87 ? -18.400 -13.072 -6.402 1.00 81.56 87 ASN A C 1
ATOM 629 O O . ASN A 1 87 ? -19.068 -12.431 -7.212 1.00 81.56 87 ASN A O 1
ATOM 633 N N . GLY A 1 88 ? -17.088 -12.858 -6.263 1.00 85.06 88 GLY A N 1
ATOM 634 C CA . GLY A 1 88 ? -16.358 -11.934 -7.131 1.00 85.06 88 GLY A CA 1
ATOM 635 C C . GLY A 1 88 ? -16.329 -10.482 -6.654 1.00 85.06 88 GLY A C 1
ATOM 636 O O . GLY A 1 88 ? -16.388 -9.573 -7.480 1.00 85.06 88 GLY A O 1
ATOM 637 N N . ASP A 1 89 ? -16.166 -10.251 -5.348 1.00 94.00 89 ASP A N 1
ATOM 638 C CA . ASP A 1 89 ? -15.778 -8.930 -4.843 1.00 94.00 89 ASP A CA 1
ATOM 639 C C . ASP A 1 89 ? -14.465 -8.476 -5.510 1.00 94.00 89 ASP A C 1
ATOM 641 O O . ASP A 1 89 ? -13.385 -9.042 -5.300 1.00 94.00 89 ASP A O 1
ATOM 645 N N . VAL A 1 90 ? -14.574 -7.433 -6.335 1.00 94.88 90 VAL A N 1
ATOM 646 C CA . VAL A 1 90 ? -13.463 -6.887 -7.119 1.00 94.88 90 VAL A CA 1
ATOM 647 C C . VAL A 1 90 ? -12.383 -6.284 -6.221 1.00 94.88 90 VAL A C 1
ATOM 649 O O . VAL A 1 90 ? -11.202 -6.378 -6.544 1.00 94.88 90 VAL A O 1
ATOM 652 N N . GLY A 1 91 ? -12.751 -5.696 -5.081 1.00 91.38 91 GLY A N 1
ATOM 653 C CA . GLY A 1 91 ? -11.794 -5.122 -4.136 1.00 91.38 91 GLY A CA 1
ATOM 654 C C . GLY A 1 91 ? -10.928 -6.195 -3.482 1.00 91.38 91 GLY A C 1
ATOM 655 O O . GLY A 1 91 ? -9.701 -6.089 -3.484 1.00 91.38 91 GLY A O 1
ATOM 656 N N . LEU A 1 92 ? -11.553 -7.267 -2.987 1.00 89.06 92 LEU A N 1
ATOM 657 C CA . LEU A 1 92 ? -10.824 -8.394 -2.396 1.00 89.06 92 LEU A CA 1
ATOM 658 C C . LEU A 1 92 ? -9.969 -9.135 -3.427 1.00 89.06 92 LEU A C 1
ATOM 660 O O . LEU A 1 92 ? -8.835 -9.507 -3.122 1.00 89.06 92 LEU A O 1
ATOM 664 N N . GLY A 1 93 ? -10.467 -9.298 -4.654 1.00 94.94 93 GLY A N 1
ATOM 665 C CA . GLY A 1 93 ? -9.676 -9.903 -5.721 1.00 94.94 93 GLY A CA 1
ATOM 666 C C . GLY A 1 93 ? -8.459 -9.059 -6.110 1.00 94.94 93 GLY A C 1
ATOM 667 O O . GLY A 1 93 ? -7.401 -9.628 -6.366 1.00 94.94 93 GLY A O 1
ATOM 668 N N . LYS A 1 94 ? -8.551 -7.717 -6.103 1.00 96.00 94 LYS A N 1
ATOM 669 C CA . LYS A 1 94 ? -7.382 -6.848 -6.351 1.00 96.00 94 LYS A CA 1
ATOM 670 C C . LYS A 1 94 ? -6.298 -7.070 -5.299 1.00 96.00 94 LYS A C 1
ATOM 672 O O . LYS A 1 94 ? -5.131 -7.230 -5.649 1.00 96.00 94 LYS A O 1
ATOM 677 N N . ASN A 1 95 ? -6.689 -7.175 -4.030 1.00 92.88 95 ASN A N 1
ATOM 678 C CA . ASN A 1 95 ? -5.757 -7.475 -2.945 1.00 92.88 95 ASN A CA 1
ATOM 679 C C . ASN A 1 95 ? -5.119 -8.863 -3.107 1.00 92.88 95 ASN A C 1
ATOM 681 O O . ASN A 1 95 ? -3.914 -9.004 -2.917 1.00 92.88 95 ASN A O 1
ATOM 685 N N . LEU A 1 96 ? -5.896 -9.878 -3.500 1.00 95.00 96 LEU A N 1
ATOM 686 C CA . LEU A 1 96 ? -5.378 -11.221 -3.778 1.00 95.00 96 LEU A CA 1
ATOM 687 C C . LEU A 1 96 ? -4.366 -11.210 -4.936 1.00 95.00 96 LEU A C 1
ATOM 689 O O . LEU A 1 96 ? -3.272 -11.757 -4.804 1.00 95.00 96 LEU A O 1
ATOM 693 N N . ALA A 1 97 ? -4.698 -10.542 -6.041 1.00 96.62 97 ALA A N 1
ATOM 694 C CA . ALA A 1 97 ? -3.820 -10.410 -7.199 1.00 96.62 97 ALA A CA 1
ATOM 695 C C . ALA A 1 97 ? -2.523 -9.653 -6.859 1.00 96.62 97 ALA A C 1
ATOM 697 O O . ALA A 1 97 ? -1.437 -10.052 -7.279 1.00 96.62 97 ALA A O 1
ATOM 698 N N . TRP A 1 98 ? -2.614 -8.597 -6.046 1.00 92.19 98 TRP A N 1
ATOM 699 C CA . TRP A 1 98 ? -1.449 -7.881 -5.529 1.00 92.19 98 TRP A CA 1
ATOM 700 C C . TRP 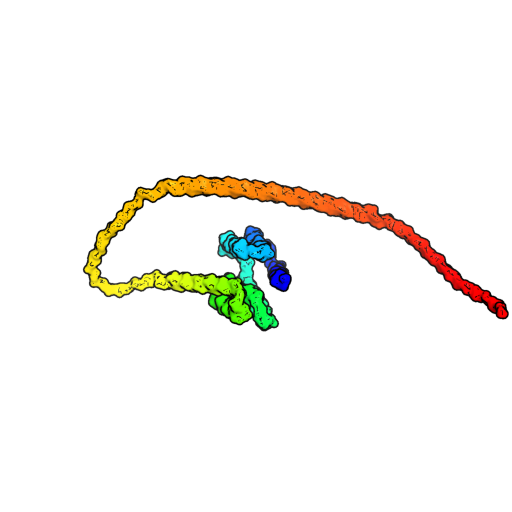A 1 98 ? -0.571 -8.767 -4.636 1.00 92.19 98 TRP A C 1
ATOM 702 O O . TRP A 1 98 ? 0.646 -8.782 -4.796 1.00 92.19 98 TRP A O 1
ATOM 712 N N . MET A 1 99 ? -1.163 -9.572 -3.749 1.00 91.94 99 MET A N 1
ATOM 713 C CA . MET A 1 99 ? -0.403 -10.514 -2.919 1.00 91.94 99 MET A CA 1
ATOM 714 C C . MET A 1 99 ? 0.294 -11.595 -3.751 1.00 91.94 99 MET A C 1
ATOM 716 O O . MET A 1 99 ? 1.442 -11.931 -3.462 1.00 91.94 99 MET A O 1
ATOM 720 N N . TYR A 1 100 ? -0.334 -12.095 -4.822 1.00 95.31 100 TYR A N 1
ATOM 721 C CA . TYR A 1 100 ? 0.353 -12.974 -5.772 1.00 95.31 100 TYR A CA 1
ATOM 722 C C . TYR A 1 100 ? 1.569 -12.290 -6.406 1.00 95.31 100 TYR A C 1
ATOM 724 O O . TYR A 1 100 ? 2.635 -12.897 -6.490 1.00 95.31 100 TYR A O 1
ATOM 732 N N . PHE A 1 101 ? 1.448 -11.017 -6.789 1.00 93.19 101 PHE A N 1
ATOM 733 C CA . PHE A 1 101 ? 2.569 -10.259 -7.340 1.00 93.19 101 PHE A CA 1
ATOM 734 C C . PHE A 1 101 ? 3.715 -10.098 -6.330 1.00 93.19 101 PHE A C 1
ATOM 736 O O . PHE A 1 101 ? 4.863 -10.376 -6.672 1.00 93.19 101 PHE A O 1
ATOM 743 N N . VAL A 1 102 ? 3.407 -9.739 -5.078 1.00 87.75 102 VAL A N 1
ATOM 744 C CA . VAL A 1 102 ? 4.400 -9.609 -3.994 1.00 87.75 102 VAL A CA 1
ATOM 745 C C . VAL A 1 102 ? 5.126 -10.932 -3.724 1.00 87.75 102 VAL A C 1
ATOM 747 O O . VAL A 1 102 ? 6.327 -10.929 -3.473 1.00 87.75 102 VAL A O 1
ATOM 750 N N . LYS A 1 103 ? 4.439 -12.075 -3.857 1.00 88.12 103 LYS A N 1
ATOM 751 C CA . LYS A 1 103 ? 5.043 -13.417 -3.761 1.00 88.12 103 LYS A CA 1
ATOM 752 C C . LYS A 1 103 ? 5.909 -13.816 -4.965 1.00 88.12 103 LYS A C 1
ATOM 754 O O . LYS A 1 103 ? 6.412 -14.935 -5.002 1.00 88.12 103 LYS A O 1
ATOM 759 N N . GLY A 1 104 ? 6.031 -12.969 -5.986 1.00 89.81 104 GLY A N 1
ATOM 760 C CA . GLY A 1 104 ? 6.693 -13.314 -7.248 1.00 89.81 104 GLY A CA 1
ATOM 761 C C . GLY A 1 104 ? 5.867 -14.236 -8.157 1.00 89.81 104 GLY A C 1
ATOM 762 O O . GLY A 1 104 ? 6.342 -14.647 -9.214 1.00 89.81 104 GLY A O 1
ATOM 763 N N . MET A 1 105 ? 4.613 -14.525 -7.800 1.00 95.00 105 MET A N 1
ATOM 764 C CA . MET A 1 105 ? 3.672 -15.349 -8.569 1.00 95.00 105 MET A CA 1
ATOM 765 C C . MET A 1 105 ? 2.975 -14.498 -9.643 1.00 95.00 105 MET A C 1
ATOM 767 O O . MET A 1 105 ? 1.768 -14.250 -9.619 1.00 95.00 105 MET A O 1
ATOM 771 N N . GLN A 1 106 ? 3.766 -13.969 -10.580 1.00 94.81 106 GLN A N 1
ATOM 772 C CA . GLN A 1 106 ? 3.315 -12.986 -11.574 1.00 94.81 106 GLN A CA 1
ATOM 773 C C . GLN A 1 106 ? 2.235 -13.539 -12.519 1.00 94.81 106 GLN A C 1
ATOM 775 O O . GLN A 1 106 ? 1.337 -12.802 -12.930 1.00 94.81 106 GLN A O 1
ATOM 780 N N . LYS A 1 107 ? 2.297 -14.835 -12.858 1.00 95.94 107 LYS A N 1
ATOM 781 C CA . LYS A 1 107 ? 1.317 -15.486 -13.744 1.00 95.94 107 LYS A CA 1
ATOM 782 C C . LYS A 1 107 ? -0.054 -15.578 -13.076 1.00 95.94 107 LYS A C 1
ATOM 784 O O . LYS A 1 107 ? -1.074 -15.302 -13.707 1.00 95.94 107 LYS A O 1
ATOM 789 N N . GLU A 1 108 ? -0.075 -15.929 -11.799 1.00 96.62 108 GLU A N 1
ATOM 790 C CA . GLU A 1 108 ? -1.268 -16.031 -10.968 1.00 96.62 108 GLU A CA 1
ATOM 791 C C . GLU A 1 108 ? -1.867 -14.649 -10.712 1.00 96.62 108 GLU A C 1
ATOM 793 O O . GLU A 1 108 ? -3.071 -14.468 -10.888 1.00 96.62 108 GLU A O 1
ATOM 798 N N . ALA A 1 109 ? -1.027 -13.649 -10.422 1.00 97.19 109 ALA A N 1
ATOM 799 C CA . ALA A 1 109 ? -1.454 -12.256 -10.308 1.00 97.19 109 ALA A CA 1
ATOM 800 C C . ALA A 1 109 ? -2.156 -11.773 -11.587 1.00 97.19 109 ALA A C 1
ATOM 802 O O . ALA A 1 109 ? -3.257 -11.226 -11.531 1.00 97.19 109 ALA A O 1
ATOM 803 N N . LEU A 1 110 ? -1.550 -12.017 -12.755 1.00 97.31 110 LEU A N 1
ATOM 804 C CA . LEU A 1 110 ? -2.116 -11.623 -14.045 1.00 97.31 110 LEU A CA 1
ATOM 805 C C . LEU A 1 110 ? -3.425 -12.364 -14.351 1.00 97.31 110 LEU A C 1
ATOM 807 O O . LEU A 1 110 ? -4.370 -11.763 -14.862 1.00 97.31 110 LEU A O 1
ATOM 811 N N . THR A 1 111 ? -3.489 -13.657 -14.025 1.00 97.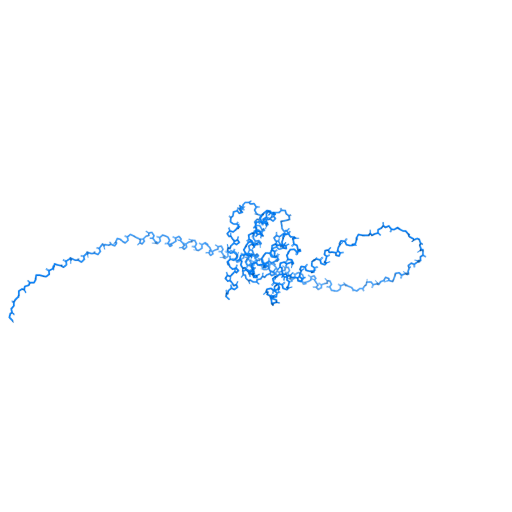62 111 THR A N 1
ATOM 812 C CA . THR A 1 111 ? -4.704 -14.472 -14.177 1.00 97.62 111 THR A CA 1
ATOM 813 C C . THR A 1 111 ? -5.849 -13.891 -13.351 1.00 97.62 111 THR A C 1
ATOM 815 O O . THR A 1 111 ? -6.947 -13.691 -13.873 1.00 97.62 111 THR A O 1
ATOM 818 N N . GLU A 1 112 ? -5.578 -13.539 -12.095 1.00 97.25 112 GLU A N 1
ATOM 819 C CA . GLU A 1 112 ? -6.583 -12.975 -11.199 1.00 97.25 112 GLU A CA 1
ATOM 820 C C . GLU A 1 112 ? -7.025 -11.577 -11.650 1.00 97.25 112 GLU A C 1
ATOM 822 O O . GLU A 1 112 ? -8.222 -11.306 -11.737 1.00 97.25 112 GLU A O 1
ATOM 827 N N . TYR A 1 113 ? -6.100 -10.708 -12.070 1.00 97.94 113 TYR A N 1
ATOM 828 C CA . TYR A 1 113 ? -6.475 -9.408 -12.634 1.00 97.94 113 TYR A CA 1
ATOM 829 C C . TYR A 1 113 ? -7.313 -9.525 -13.914 1.00 97.94 113 TYR A C 1
ATOM 831 O O . TYR A 1 113 ? -8.239 -8.739 -14.105 1.00 97.94 113 TYR A O 1
ATOM 839 N N . ARG A 1 114 ? -7.054 -10.510 -14.783 1.00 97.88 114 ARG A N 1
ATOM 840 C CA . ARG A 1 114 ? -7.887 -10.756 -15.974 1.00 97.88 114 ARG A CA 1
ATOM 841 C C . ARG A 1 114 ? -9.292 -11.227 -15.604 1.00 97.88 114 ARG A C 1
ATOM 843 O O . ARG A 1 114 ? -10.260 -10.763 -16.204 1.00 97.88 114 ARG A O 1
ATOM 850 N N . ARG A 1 115 ? -9.419 -12.081 -14.583 1.00 97.19 115 ARG A N 1
ATOM 851 C CA . ARG A 1 115 ? -10.721 -12.465 -14.015 1.00 97.19 115 ARG A CA 1
ATOM 852 C C . ARG A 1 115 ? -11.479 -11.235 -13.509 1.00 97.19 115 ARG A C 1
ATOM 854 O O . ARG A 1 115 ? -12.658 -11.070 -13.809 1.00 97.19 115 ARG A O 1
ATOM 861 N N . LEU A 1 116 ? -10.795 -10.333 -12.806 1.00 97.00 116 LEU A N 1
ATOM 862 C CA . LEU A 1 116 ? -11.374 -9.076 -12.324 1.00 97.00 116 LEU A CA 1
ATOM 863 C C . LEU A 1 116 ? -11.752 -8.116 -13.449 1.00 97.00 116 LEU A C 1
ATOM 865 O O . LEU A 1 116 ? -12.773 -7.443 -13.345 1.00 97.00 116 LEU A O 1
ATOM 869 N N . ALA A 1 117 ? -10.984 -8.079 -14.537 1.00 97.75 117 ALA A N 1
ATOM 870 C CA . ALA A 1 117 ? -11.316 -7.277 -15.710 1.00 97.75 117 ALA A CA 1
ATOM 871 C C . ALA A 1 117 ? -12.611 -7.753 -16.387 1.00 97.75 117 ALA A C 1
ATOM 873 O O . ALA A 1 117 ? -13.339 -6.929 -16.933 1.00 97.75 117 ALA A O 1
ATOM 874 N N . ALA A 1 118 ? -12.930 -9.051 -16.319 1.00 97.38 118 ALA A N 1
ATOM 875 C CA . ALA A 1 118 ? -14.210 -9.570 -16.798 1.00 97.38 118 ALA A CA 1
ATOM 876 C C . ALA A 1 118 ? -15.392 -9.124 -15.915 1.00 97.38 118 ALA A C 1
ATOM 878 O O . ALA A 1 118 ? -16.476 -8.868 -16.431 1.00 97.38 118 ALA A O 1
ATOM 879 N N . LEU A 1 119 ? -15.180 -8.992 -14.601 1.00 96.44 119 LEU A N 1
ATOM 880 C CA . LEU A 1 119 ? -16.205 -8.537 -13.651 1.00 96.44 119 LEU A CA 1
ATOM 881 C C . LEU A 1 119 ? -16.392 -7.012 -13.662 1.00 96.44 119 LEU A C 1
ATOM 883 O O . LEU A 1 119 ? -17.508 -6.520 -13.523 1.00 96.44 119 LEU A O 1
ATOM 887 N N . ALA A 1 120 ? -15.304 -6.260 -13.828 1.00 97.19 120 ALA A N 1
ATOM 888 C CA . ALA A 1 120 ? -15.288 -4.801 -13.819 1.00 97.19 120 ALA A CA 1
ATOM 889 C C . ALA A 1 120 ? -14.445 -4.248 -14.986 1.00 97.19 120 ALA A C 1
ATOM 891 O O . ALA A 1 120 ? -13.357 -3.703 -14.775 1.00 97.19 120 ALA A O 1
ATOM 892 N N . PRO A 1 121 ? -14.949 -4.318 -16.233 1.00 97.69 121 PRO A N 1
ATOM 893 C CA . PRO A 1 121 ? -14.193 -3.942 -17.435 1.00 97.69 121 PRO A CA 1
ATOM 894 C C . PRO A 1 121 ? -13.855 -2.450 -17.523 1.00 97.69 121 PRO A C 1
ATOM 896 O O . PRO A 1 121 ? -13.053 -2.032 -18.363 1.00 97.69 121 PRO A O 1
ATOM 899 N N . THR A 1 122 ? -14.459 -1.617 -16.678 1.00 97.44 122 THR A N 1
ATOM 900 C CA . THR A 1 122 ? -14.206 -0.176 -16.607 1.00 97.44 122 THR A CA 1
ATOM 901 C C . THR A 1 122 ? -13.314 0.224 -15.433 1.00 97.44 122 THR A C 1
ATOM 903 O O . THR A 1 122 ? -13.047 1.415 -15.299 1.00 97.44 122 THR A O 1
ATOM 906 N N . ASP A 1 123 ? -12.844 -0.710 -14.592 1.00 97.00 123 ASP A N 1
ATOM 907 C CA . ASP A 1 123 ? -11.946 -0.378 -13.476 1.00 97.00 123 ASP A CA 1
ATOM 908 C C . ASP A 1 123 ? -10.546 0.012 -14.016 1.00 97.00 123 ASP A C 1
ATOM 910 O O . ASP A 1 123 ? -9.858 -0.820 -14.624 1.00 97.00 123 ASP A O 1
ATOM 914 N N . PRO A 1 124 ? -10.111 1.278 -13.844 1.00 95.81 124 PRO A N 1
ATOM 915 C CA . PRO A 1 124 ? -8.827 1.746 -14.360 1.00 95.81 124 PRO A CA 1
ATOM 916 C C . PRO A 1 124 ? -7.629 1.135 -13.622 1.00 95.81 124 PRO A C 1
ATOM 918 O O . PRO A 1 124 ? -6.565 0.975 -14.221 1.00 95.81 124 PRO A O 1
ATOM 921 N N . GLU A 1 125 ? -7.788 0.770 -12.351 1.00 94.31 125 GLU A N 1
ATOM 922 C CA . GLU A 1 125 ? -6.728 0.173 -11.541 1.00 94.31 125 GLU A CA 1
ATOM 923 C C . GLU A 1 125 ? -6.409 -1.236 -12.047 1.00 94.31 125 GLU A C 1
ATOM 925 O O . GLU A 1 125 ? -5.250 -1.563 -12.296 1.00 94.31 125 GLU A O 1
ATOM 930 N N . VAL A 1 126 ? -7.446 -2.035 -12.328 1.00 97.31 126 VAL A N 1
ATOM 931 C CA . VAL A 1 126 ? -7.295 -3.379 -12.910 1.00 97.31 126 VAL A CA 1
ATOM 932 C C . VAL A 1 126 ? -6.571 -3.310 -14.257 1.00 97.31 126 VAL A C 1
ATOM 934 O O . VAL A 1 126 ? -5.612 -4.046 -14.482 1.00 97.31 126 VAL A O 1
ATOM 937 N N . LYS A 1 127 ? -6.973 -2.389 -15.144 1.00 97.94 127 LYS A N 1
ATOM 938 C CA . LYS A 1 127 ? -6.311 -2.199 -16.449 1.00 97.94 127 LYS A CA 1
ATOM 939 C C . LYS A 1 127 ? -4.846 -1.801 -16.308 1.00 97.94 127 LYS A C 1
ATOM 941 O O . LYS A 1 127 ? -4.003 -2.296 -17.057 1.00 97.94 127 LYS A O 1
ATOM 946 N N . THR A 1 128 ? -4.553 -0.909 -15.365 1.00 96.06 128 THR A N 1
ATOM 947 C CA . THR A 1 128 ? -3.189 -0.441 -15.102 1.00 96.06 128 THR A CA 1
ATOM 948 C C . THR A 1 128 ? -2.319 -1.593 -14.609 1.00 96.06 128 THR A C 1
ATOM 950 O O . THR A 1 128 ? -1.246 -1.819 -15.163 1.00 96.06 128 THR A O 1
ATOM 953 N N . ASN A 1 129 ? -2.810 -2.390 -13.659 1.00 95.88 129 ASN A N 1
ATOM 954 C CA . ASN A 1 129 ? -2.059 -3.516 -13.107 1.00 95.88 129 ASN A CA 1
ATOM 955 C C . ASN A 1 129 ? -1.822 -4.635 -14.133 1.00 95.88 129 ASN A C 1
ATOM 957 O O . ASN A 1 129 ? -0.721 -5.182 -14.174 1.00 95.88 129 ASN A O 1
ATOM 961 N N . ILE A 1 130 ? -2.785 -4.924 -15.021 1.00 97.88 130 ILE A N 1
ATOM 962 C CA . ILE A 1 130 ? -2.580 -5.855 -16.148 1.00 97.88 130 ILE A CA 1
ATOM 963 C C . ILE A 1 130 ? -1.437 -5.372 -17.041 1.00 97.88 130 ILE A C 1
ATOM 965 O O . ILE A 1 130 ? -0.503 -6.129 -17.299 1.00 97.88 130 ILE A O 1
ATOM 969 N N . ARG A 1 131 ? -1.474 -4.103 -17.469 1.00 97.25 131 ARG A N 1
ATOM 970 C CA . ARG A 1 131 ? -0.440 -3.535 -18.345 1.00 97.25 131 ARG A CA 1
ATOM 971 C C . ARG A 1 131 ? 0.941 -3.587 -17.691 1.00 97.25 131 ARG A C 1
ATOM 973 O O . ARG A 1 131 ? 1.912 -3.947 -18.350 1.00 97.25 131 ARG A O 1
ATOM 980 N N . THR A 1 132 ? 1.030 -3.250 -16.405 1.00 93.00 132 THR A N 1
ATOM 981 C CA . THR A 1 132 ? 2.287 -3.304 -15.645 1.00 93.00 132 THR A CA 1
ATOM 982 C C . THR A 1 132 ? 2.844 -4.725 -15.582 1.00 93.00 132 THR A C 1
ATOM 984 O O . THR A 1 132 ? 4.031 -4.925 -15.834 1.00 93.00 132 THR A O 1
ATOM 987 N N . LEU A 1 133 ? 1.997 -5.720 -15.301 1.00 95.12 133 LEU A N 1
ATOM 988 C CA . LEU A 1 133 ? 2.403 -7.127 -15.242 1.00 95.12 133 LEU A CA 1
ATOM 989 C C . LEU A 1 133 ? 2.829 -7.677 -16.610 1.00 95.12 133 LEU A C 1
ATOM 991 O O . LEU A 1 133 ? 3.797 -8.431 -16.687 1.00 95.12 133 LEU A O 1
ATOM 995 N N . GLU A 1 134 ? 2.150 -7.290 -17.691 1.00 95.88 134 GLU A N 1
ATOM 996 C CA . GLU A 1 134 ? 2.506 -7.689 -19.061 1.00 95.88 134 GLU A CA 1
ATOM 997 C C . GLU A 1 134 ? 3.819 -7.051 -19.536 1.00 95.88 134 GLU A C 1
ATOM 999 O O . GLU A 1 134 ? 4.627 -7.701 -20.204 1.00 95.88 134 GLU A O 1
ATOM 1004 N N . ALA A 1 135 ? 4.079 -5.799 -19.153 1.00 92.38 135 ALA A N 1
ATOM 1005 C CA . ALA A 1 135 ? 5.362 -5.153 -19.412 1.00 92.38 135 ALA A CA 1
ATOM 1006 C C . ALA A 1 135 ? 6.505 -5.865 -18.666 1.00 92.38 135 ALA A C 1
ATOM 1008 O O . ALA A 1 135 ? 7.560 -6.129 -19.245 1.00 92.38 135 ALA A O 1
ATOM 1009 N N . TRP A 1 136 ? 6.274 -6.236 -17.403 1.00 88.38 136 TRP A N 1
ATOM 1010 C CA . TRP A 1 136 ? 7.234 -6.984 -16.589 1.00 88.38 136 TRP A CA 1
ATOM 1011 C C . TRP A 1 136 ? 7.539 -8.374 -17.156 1.00 88.38 136 TRP A C 1
ATOM 1013 O O . TRP A 1 136 ? 8.706 -8.760 -17.271 1.00 88.38 136 TRP A O 1
ATOM 1023 N N . SER A 1 137 ? 6.508 -9.125 -17.554 1.00 89.94 137 SER A N 1
ATOM 1024 C CA . SER A 1 137 ? 6.698 -10.455 -18.137 1.00 89.94 137 SER A CA 1
ATOM 1025 C C . SER A 1 137 ? 7.480 -10.377 -19.450 1.00 89.94 137 SER A C 1
ATOM 1027 O O . SER A 1 137 ? 8.444 -11.116 -19.623 1.00 89.94 137 SER A O 1
ATOM 1029 N N . SER A 1 138 ? 7.169 -9.403 -20.309 1.00 91.19 138 SER A N 1
ATOM 1030 C CA . SER A 1 138 ? 7.884 -9.177 -21.573 1.00 91.19 138 SER A CA 1
ATOM 1031 C C . SER A 1 138 ? 9.368 -8.835 -21.362 1.00 91.19 138 SER A C 1
ATOM 1033 O O . SER A 1 138 ? 10.242 -9.349 -22.075 1.00 91.19 138 SER A O 1
ATOM 1035 N N . ALA A 1 139 ? 9.672 -8.009 -20.354 1.00 88.56 139 ALA A N 1
ATOM 1036 C CA . ALA A 1 139 ? 11.038 -7.617 -20.005 1.00 88.56 139 ALA A CA 1
ATOM 1037 C C . ALA A 1 139 ? 11.884 -8.809 -19.519 1.00 88.56 139 ALA A C 1
ATOM 1039 O O . ALA A 1 139 ? 13.039 -8.960 -19.920 1.00 88.56 139 ALA A O 1
ATOM 1040 N N . THR A 1 140 ? 11.302 -9.693 -18.702 1.00 85.56 140 THR A N 1
ATOM 1041 C CA . THR A 1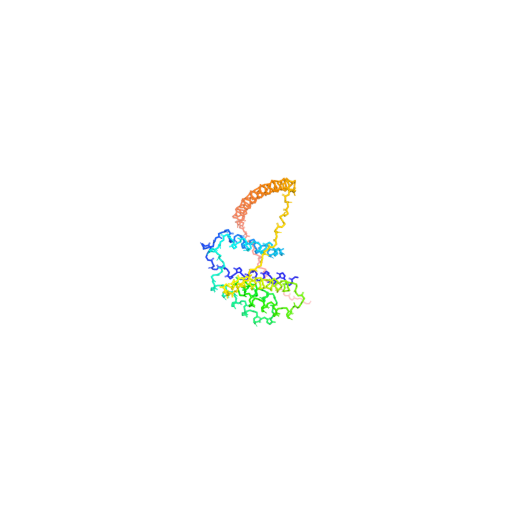 140 ? 12.011 -10.875 -18.175 1.00 85.56 140 THR A CA 1
ATOM 1042 C C . THR A 1 140 ? 12.294 -11.928 -19.247 1.00 85.56 140 THR A C 1
ATOM 1044 O O . THR A 1 140 ? 13.399 -12.473 -19.279 1.00 85.56 140 THR A O 1
ATOM 1047 N N . THR A 1 141 ? 11.375 -12.159 -20.193 1.00 84.12 141 THR A N 1
ATOM 1048 C CA . THR A 1 141 ? 11.630 -13.062 -21.332 1.00 84.12 141 THR A CA 1
ATOM 1049 C C . THR A 1 141 ? 12.770 -12.578 -22.224 1.00 84.12 141 THR A C 1
ATOM 1051 O O . THR A 1 141 ? 13.593 -13.387 -22.651 1.00 84.12 141 THR A O 1
ATOM 1054 N N . SER A 1 142 ? 12.872 -11.265 -22.448 1.00 81.06 142 SER A N 1
ATOM 1055 C CA . SER A 1 142 ? 13.900 -10.676 -23.319 1.00 81.06 142 SER A CA 1
ATOM 1056 C C . SER A 1 142 ? 15.318 -10.825 -22.750 1.00 81.06 142 SER A C 1
ATOM 1058 O O . SER A 1 142 ? 16.276 -10.984 -23.501 1.00 81.06 142 SER A O 1
ATOM 1060 N N . SER A 1 143 ? 15.454 -10.842 -21.421 1.00 70.94 143 SER A N 1
ATOM 1061 C CA . SER A 1 143 ? 16.737 -11.025 -20.726 1.00 70.94 143 SER A CA 1
ATOM 1062 C C . SER A 1 143 ? 17.285 -12.457 -20.850 1.00 70.94 143 SER A C 1
ATOM 1064 O O . SER A 1 143 ? 18.485 -12.658 -21.024 1.00 70.94 143 SER A O 1
ATOM 1066 N N . SER A 1 144 ? 16.407 -13.467 -20.850 1.00 67.31 144 SER A N 1
ATOM 1067 C CA . SER A 1 144 ? 16.822 -14.880 -20.890 1.00 67.31 144 SER A CA 1
ATOM 1068 C C . SER A 1 144 ? 17.315 -15.376 -22.261 1.00 67.31 144 SER A C 1
ATOM 1070 O O . SER A 1 144 ? 17.917 -16.443 -22.343 1.00 67.31 144 SER A O 1
ATOM 1072 N N . GLY A 1 145 ? 17.089 -14.609 -23.334 1.00 60.25 145 GLY A N 1
ATOM 1073 C CA . GLY A 1 145 ? 17.397 -15.012 -24.712 1.00 60.25 145 GLY A CA 1
ATOM 1074 C C . GLY A 1 145 ? 18.778 -14.606 -25.238 1.00 60.25 145 GLY A C 1
ATOM 1075 O O . GLY A 1 145 ? 19.180 -15.084 -26.294 1.00 60.25 145 GLY A O 1
ATOM 1076 N N . SER A 1 146 ? 19.540 -13.764 -24.528 1.00 55.84 146 SER A N 1
ATOM 1077 C CA . SER A 1 146 ? 20.873 -13.320 -24.980 1.00 55.84 146 SER A CA 1
ATOM 1078 C C . SER A 1 146 ? 22.009 -14.222 -24.470 1.00 55.84 146 SER A C 1
ATOM 1080 O O . SER A 1 146 ? 23.130 -13.772 -24.223 1.00 55.84 146 SER A O 1
ATOM 1082 N N . GLY A 1 147 ? 21.730 -15.515 -24.318 1.00 58.88 147 GLY A N 1
ATOM 1083 C CA . GLY A 1 147 ? 22.753 -16.544 -24.217 1.00 58.88 147 GLY A CA 1
ATOM 1084 C C . GLY A 1 147 ? 23.313 -16.810 -25.608 1.00 58.88 147 GLY A C 1
ATOM 1085 O O . GLY A 1 147 ? 22.707 -17.537 -26.387 1.00 58.88 147 GLY A O 1
ATOM 1086 N N . ARG A 1 148 ? 24.452 -16.181 -25.922 1.00 54.91 148 ARG A N 1
ATOM 1087 C CA . ARG A 1 148 ? 25.310 -16.476 -27.080 1.00 54.91 148 ARG A CA 1
ATOM 1088 C C . ARG A 1 148 ? 25.266 -17.969 -27.427 1.00 54.91 148 ARG A C 1
ATOM 1090 O O . ARG A 1 148 ? 25.855 -18.787 -26.727 1.00 54.91 148 ARG A O 1
ATOM 1097 N N . SER A 1 149 ? 24.642 -18.295 -28.556 1.00 53.66 149 SER A N 1
ATOM 1098 C CA . SER A 1 149 ? 24.948 -19.509 -29.309 1.00 53.66 149 SER A CA 1
ATOM 1099 C C . SER A 1 149 ? 26.370 -19.360 -29.852 1.00 53.66 149 SER A C 1
ATOM 1101 O O . SER A 1 149 ? 26.580 -18.865 -30.957 1.00 53.66 149 SER A O 1
ATOM 1103 N N . SER A 1 150 ? 27.367 -19.691 -29.032 1.00 61.47 150 SER A N 1
ATOM 1104 C CA . SER A 1 150 ? 28.758 -19.831 -29.453 1.00 61.47 150 SER A CA 1
ATOM 1105 C C . SER A 1 150 ? 29.036 -21.293 -29.805 1.00 61.47 150 SER A C 1
ATOM 1107 O O . SER A 1 150 ? 29.625 -22.034 -29.025 1.00 61.47 150 SER A O 1
ATOM 1109 N N . GLY A 1 151 ? 28.589 -21.688 -30.990 1.00 58.41 151 GLY A N 1
ATOM 1110 C CA . GLY A 1 151 ? 29.160 -22.760 -31.808 1.00 58.41 151 GLY A CA 1
ATOM 1111 C C . GLY A 1 151 ? 29.011 -22.259 -33.241 1.00 58.41 151 GLY A C 1
ATOM 1112 O O . GLY A 1 151 ? 27.891 -22.020 -33.672 1.00 58.41 151 GLY A O 1
ATOM 1113 N N . GLY A 1 152 ? 30.073 -21.789 -33.900 1.00 50.25 152 GLY A N 1
ATOM 1114 C CA . GLY A 1 152 ? 31.079 -22.649 -34.528 1.00 50.25 152 GLY A CA 1
ATOM 1115 C C . GLY A 1 152 ? 30.442 -23.253 -35.785 1.00 50.25 152 GLY A C 1
ATOM 1116 O O . GLY A 1 152 ? 29.448 -23.950 -35.669 1.00 50.25 152 GLY A O 1
ATOM 1117 N N . SER A 1 153 ? 30.883 -23.024 -37.011 1.00 52.56 153 SER A N 1
ATOM 1118 C CA . SER A 1 153 ? 32.108 -22.448 -37.545 1.00 52.56 153 SER A CA 1
ATOM 1119 C C . SER A 1 153 ? 31.799 -22.197 -39.017 1.00 52.56 153 SER A C 1
ATOM 1121 O O . SER A 1 153 ? 31.272 -23.110 -39.632 1.00 52.56 153 SER A O 1
ATOM 1123 N N . ASP A 1 154 ? 32.130 -21.038 -39.580 1.00 43.62 154 ASP A N 1
ATOM 1124 C CA . ASP A 1 154 ? 32.441 -20.963 -41.009 1.00 43.62 154 ASP A CA 1
ATOM 1125 C C . ASP A 1 154 ? 33.338 -19.758 -41.282 1.00 43.62 154 ASP A C 1
ATOM 1127 O O . ASP A 1 154 ? 33.058 -18.616 -40.914 1.00 43.62 154 ASP A O 1
ATOM 1131 N N . ALA A 1 155 ? 34.487 -20.075 -41.867 1.00 52.75 155 ALA A N 1
ATOM 1132 C CA . ALA A 1 155 ? 35.507 -19.144 -42.286 1.00 52.75 155 ALA A CA 1
ATOM 1133 C C . ALA A 1 155 ? 35.030 -18.387 -43.532 1.00 52.75 155 ALA A C 1
ATOM 1135 O O . ALA A 1 155 ? 34.654 -18.990 -44.532 1.00 52.75 155 ALA A O 1
ATOM 1136 N N . GLY A 1 156 ? 35.091 -17.060 -43.481 1.00 46.62 156 GLY A N 1
ATOM 1137 C CA . GLY A 1 156 ? 34.770 -16.201 -44.615 1.00 46.62 156 GLY A CA 1
ATOM 1138 C C . GLY A 1 156 ? 35.251 -14.783 -44.356 1.00 46.62 156 GLY A C 1
ATOM 1139 O O . GLY A 1 156 ? 34.518 -13.950 -43.840 1.00 46.62 156 GLY A O 1
ATOM 1140 N N . THR A 1 157 ? 36.517 -14.535 -44.670 1.00 55.78 157 THR A N 1
ATOM 1141 C CA . THR A 1 157 ? 37.164 -13.219 -44.705 1.00 55.78 157 THR A CA 1
ATOM 1142 C C . THR A 1 157 ? 36.389 -12.235 -45.580 1.00 55.78 157 THR A C 1
ATOM 1144 O O . THR A 1 157 ? 36.270 -12.444 -46.787 1.00 55.78 157 THR A O 1
ATOM 1147 N N . SER A 1 158 ? 35.914 -11.132 -45.005 1.00 47.59 158 SER A N 1
ATOM 1148 C CA . SER A 1 158 ? 35.639 -9.883 -45.727 1.00 47.59 158 SER A CA 1
ATOM 1149 C C . SER A 1 158 ? 35.794 -8.710 -44.761 1.00 47.59 158 SER A C 1
ATOM 1151 O O . SER A 1 158 ? 35.189 -8.696 -43.690 1.00 47.59 158 SER A O 1
ATOM 1153 N N . ASP A 1 159 ? 36.654 -7.770 -45.130 1.00 51.31 159 ASP A N 1
ATOM 1154 C CA . ASP A 1 159 ? 37.079 -6.621 -44.336 1.00 51.31 159 ASP A CA 1
ATOM 1155 C C . ASP A 1 159 ? 35.918 -5.732 -43.843 1.00 51.31 159 ASP A C 1
ATOM 1157 O O . ASP A 1 159 ? 35.001 -5.430 -44.613 1.00 51.31 159 ASP A O 1
ATOM 1161 N N . PRO A 1 160 ? 35.952 -5.240 -42.588 1.00 59.84 160 PRO A N 1
ATOM 1162 C CA . PRO A 1 160 ? 35.026 -4.210 -42.136 1.00 59.84 160 PRO A CA 1
ATOM 1163 C C . PRO A 1 160 ? 35.438 -2.817 -42.662 1.00 59.84 160 PRO A C 1
ATOM 1165 O O . PRO A 1 160 ? 36.624 -2.474 -42.648 1.00 59.84 160 PRO A O 1
ATOM 1168 N N . PRO A 1 161 ? 34.478 -1.971 -43.083 1.00 61.34 161 PRO A N 1
ATOM 1169 C CA . PRO A 1 161 ? 34.756 -0.612 -43.538 1.00 61.34 161 PRO A CA 1
ATOM 1170 C C . PRO A 1 161 ? 35.189 0.313 -42.382 1.00 61.34 161 PRO A C 1
ATOM 1172 O O . PRO A 1 161 ? 34.838 0.077 -41.220 1.00 61.34 161 PRO A O 1
ATOM 1175 N N . PRO A 1 162 ? 35.936 1.393 -42.681 1.00 53.75 162 PRO A N 1
ATOM 1176 C CA . PRO A 1 162 ? 36.510 2.278 -41.677 1.00 53.75 162 PRO A CA 1
ATOM 1177 C C . PRO A 1 162 ? 35.441 3.027 -40.870 1.00 53.75 162 PRO A C 1
ATOM 1179 O O . PRO A 1 162 ? 34.610 3.773 -41.391 1.00 53.75 162 PRO A O 1
ATOM 1182 N N . SER A 1 163 ? 35.532 2.837 -39.555 1.00 49.34 163 SER A N 1
ATOM 1183 C CA . SER A 1 163 ? 34.798 3.547 -38.511 1.00 49.34 163 SER A CA 1
ATOM 1184 C C . SER A 1 163 ? 34.996 5.061 -38.628 1.00 49.34 163 SER A C 1
ATOM 1186 O O . SER A 1 163 ? 36.078 5.596 -38.378 1.00 49.34 163 SER A O 1
ATOM 1188 N N . SER A 1 164 ? 33.924 5.756 -39.005 1.00 51.41 164 SER A N 1
ATOM 1189 C CA . SER A 1 164 ? 33.835 7.214 -38.969 1.00 51.41 164 SER A CA 1
ATOM 1190 C C . SER A 1 164 ? 33.557 7.642 -37.532 1.00 51.41 164 SER A C 1
ATOM 1192 O O . SER A 1 164 ? 32.427 7.575 -37.057 1.00 51.41 164 SER A O 1
ATOM 1194 N N . ARG A 1 165 ? 34.616 8.033 -36.824 1.00 52.31 165 ARG A N 1
ATOM 1195 C CA . ARG A 1 165 ? 34.588 8.522 -35.442 1.00 52.31 165 ARG A CA 1
ATOM 1196 C C . ARG A 1 165 ? 33.957 9.928 -35.421 1.00 52.31 165 ARG A C 1
ATOM 1198 O O . ARG A 1 165 ? 34.579 10.849 -35.953 1.00 52.31 165 ARG A O 1
ATOM 1205 N N . PRO A 1 166 ? 32.760 10.145 -34.842 1.00 48.56 166 PRO A N 1
ATOM 1206 C CA . PRO A 1 166 ? 32.222 11.491 -34.710 1.00 48.56 166 PRO A CA 1
ATOM 1207 C C . PRO A 1 166 ? 33.003 12.241 -33.624 1.00 48.56 166 PRO A C 1
ATOM 1209 O O . PRO A 1 166 ? 33.088 11.812 -32.473 1.00 48.56 166 PRO A O 1
ATOM 1212 N N . SER A 1 167 ? 33.608 13.352 -34.035 1.00 53.22 167 SER A N 1
ATOM 1213 C CA . SER A 1 167 ? 34.294 14.319 -33.181 1.00 53.22 167 SER A CA 1
ATOM 1214 C C . SER A 1 167 ? 33.313 14.901 -32.155 1.00 53.22 167 SER A C 1
ATOM 1216 O O . SER A 1 167 ? 32.431 15.684 -32.501 1.00 53.22 167 SER A O 1
ATOM 1218 N N . GLN A 1 168 ? 33.443 14.484 -30.893 1.00 55.81 168 GLN A N 1
ATOM 1219 C CA . GLN A 1 168 ? 32.759 15.079 -29.746 1.00 55.81 168 GLN A CA 1
ATOM 1220 C C . GLN A 1 168 ? 33.588 16.259 -29.230 1.00 55.81 168 GLN A C 1
ATOM 1222 O O . GLN A 1 168 ? 34.605 16.062 -28.569 1.00 55.81 168 GLN A O 1
ATOM 1227 N N . ALA A 1 169 ? 33.153 17.484 -29.521 1.00 54.50 169 ALA A N 1
ATOM 1228 C CA . ALA A 1 169 ? 33.738 18.701 -28.960 1.00 54.50 169 ALA A CA 1
ATOM 1229 C C . ALA A 1 169 ? 32.693 19.828 -28.876 1.00 54.50 169 ALA A C 1
ATOM 1231 O O . ALA A 1 169 ? 32.825 20.843 -29.547 1.00 54.50 169 ALA A O 1
ATOM 1232 N N . ALA A 1 170 ? 31.627 19.637 -28.091 1.00 55.81 170 ALA A N 1
ATOM 1233 C CA . ALA A 1 170 ? 30.706 20.707 -27.682 1.00 55.81 170 ALA A CA 1
ATOM 1234 C C . ALA A 1 170 ? 29.789 20.210 -26.546 1.00 55.81 170 ALA A C 1
ATOM 1236 O O . ALA A 1 170 ? 28.703 19.704 -26.801 1.00 55.81 170 ALA A O 1
ATOM 1237 N N . GLY A 1 171 ? 30.235 20.291 -25.289 1.00 54.25 171 GLY A N 1
ATOM 1238 C CA . GLY A 1 171 ? 29.432 19.842 -24.138 1.00 54.25 171 GLY A CA 1
ATOM 1239 C C . GLY A 1 171 ? 29.824 20.466 -22.796 1.00 54.25 171 GLY A C 1
ATOM 1240 O O . GLY A 1 171 ? 29.634 19.845 -21.756 1.00 54.25 171 GLY A O 1
ATOM 1241 N N . GLY A 1 172 ? 30.440 21.654 -22.805 1.00 57.59 172 GLY A N 1
ATOM 1242 C CA . GLY A 1 172 ? 30.977 22.289 -21.594 1.00 57.59 172 GLY A CA 1
ATOM 1243 C C . GLY A 1 172 ? 29.993 23.179 -20.826 1.00 57.59 172 GLY A C 1
ATOM 1244 O O . GLY A 1 172 ? 30.115 23.290 -19.610 1.00 57.59 172 GLY A O 1
ATOM 1245 N N . GLU A 1 173 ? 29.015 23.798 -21.497 1.00 60.28 173 GLU A N 1
ATOM 1246 C CA . GLU A 1 173 ? 28.185 24.844 -20.869 1.00 60.28 173 GLU A CA 1
ATOM 1247 C C . GLU A 1 173 ? 26.949 24.307 -20.127 1.00 60.28 173 GLU A C 1
ATOM 1249 O O . GLU A 1 173 ? 26.620 24.815 -19.055 1.00 60.28 173 GLU A O 1
ATOM 1254 N N . GLU A 1 174 ? 26.316 23.220 -20.585 1.00 65.19 174 GLU A N 1
ATOM 1255 C CA . GLU A 1 174 ? 25.150 22.644 -19.882 1.00 65.19 174 GLU A CA 1
ATOM 1256 C C . GLU A 1 174 ? 25.504 22.044 -18.509 1.00 65.19 174 GLU A C 1
ATOM 1258 O O . GLU A 1 174 ? 24.673 22.006 -17.599 1.00 65.19 174 GLU A O 1
ATOM 1263 N N . ALA A 1 175 ? 26.760 21.637 -18.308 1.00 72.06 175 ALA A N 1
ATOM 1264 C CA . ALA A 1 175 ? 27.219 21.081 -17.038 1.00 72.06 175 ALA A CA 1
ATOM 1265 C C . ALA A 1 175 ? 27.280 22.124 -15.902 1.00 72.06 175 ALA A C 1
ATOM 1267 O O . ALA A 1 175 ? 27.253 21.747 -14.728 1.00 72.06 175 ALA A O 1
ATOM 1268 N N . GLY A 1 176 ? 27.368 23.421 -16.223 1.00 80.31 176 GLY A N 1
ATOM 1269 C CA . GLY A 1 176 ? 27.397 24.504 -15.234 1.00 80.31 176 GLY A CA 1
ATOM 1270 C C . GLY A 1 176 ? 26.027 24.758 -14.604 1.00 80.31 176 GLY A C 1
ATOM 1271 O O . GLY A 1 176 ? 25.893 24.727 -13.380 1.00 80.31 176 GLY A O 1
ATOM 1272 N N . ALA A 1 177 ? 24.996 24.912 -15.440 1.00 84.25 177 ALA A N 1
ATOM 1273 C CA . ALA A 1 177 ? 23.626 25.185 -14.995 1.00 84.25 177 ALA A CA 1
ATOM 1274 C C . ALA A 1 177 ? 23.055 24.055 -14.120 1.00 84.25 177 ALA A C 1
ATOM 1276 O O . ALA A 1 177 ? 22.330 24.295 -13.152 1.00 84.25 177 ALA A O 1
ATOM 1277 N N . LEU A 1 178 ? 23.429 22.808 -14.419 1.00 86.12 178 LEU A N 1
ATOM 1278 C CA . LEU A 1 178 ? 22.955 21.648 -13.671 1.00 86.12 178 LEU A CA 1
ATOM 1279 C C . LEU A 1 178 ? 23.551 21.590 -12.252 1.00 86.12 178 LEU A C 1
ATOM 1281 O O . LEU A 1 178 ? 22.851 21.232 -11.307 1.00 86.12 178 LEU A O 1
ATOM 1285 N N . LYS A 1 179 ? 24.808 22.019 -12.073 1.00 90.69 179 LYS A N 1
ATOM 1286 C CA . LYS A 1 179 ? 25.456 22.091 -10.751 1.00 90.69 179 LYS A CA 1
ATOM 1287 C C . LYS A 1 179 ? 24.818 23.145 -9.848 1.00 90.69 179 LYS A C 1
ATOM 1289 O O . LYS A 1 179 ? 24.624 22.890 -8.663 1.00 90.69 179 LYS A O 1
ATOM 1294 N N . GLU A 1 180 ? 24.462 24.302 -10.401 1.00 94.00 180 GLU A N 1
ATOM 1295 C CA . GLU A 1 180 ? 23.801 25.367 -9.640 1.00 94.00 180 GLU A CA 1
ATOM 1296 C C . GLU A 1 180 ? 22.372 24.973 -9.232 1.00 94.00 180 GLU A C 1
ATOM 1298 O O . GLU A 1 180 ? 21.960 25.204 -8.094 1.00 94.00 180 GLU A O 1
ATOM 1303 N N . SER A 1 181 ? 21.644 24.274 -10.113 1.00 92.94 181 SER A N 1
ATOM 1304 C CA . SER A 1 181 ? 20.318 23.732 -9.793 1.00 92.94 181 SER A CA 1
ATOM 1305 C C . SER A 1 181 ? 20.357 22.677 -8.681 1.00 92.94 181 SER A C 1
ATOM 1307 O O . SER A 1 181 ? 19.484 22.686 -7.812 1.00 92.94 181 SER A O 1
ATOM 1309 N N . ILE A 1 182 ? 21.368 21.798 -8.673 1.00 92.38 182 ILE A N 1
ATOM 1310 C CA . ILE A 1 182 ? 21.556 20.807 -7.601 1.00 92.38 182 ILE A CA 1
ATOM 1311 C C . ILE A 1 182 ? 21.822 21.511 -6.269 1.00 92.38 182 ILE A C 1
ATOM 1313 O O . ILE A 1 182 ? 21.119 21.245 -5.300 1.00 92.38 182 ILE A O 1
ATOM 1317 N N . LYS A 1 183 ? 22.744 22.482 -6.244 1.00 96.62 183 LYS A N 1
ATOM 1318 C CA . LYS A 1 183 ? 23.072 23.228 -5.022 1.00 96.62 183 LYS A CA 1
ATOM 1319 C C . LYS A 1 183 ? 21.843 23.907 -4.406 1.00 96.62 183 LYS A C 1
ATOM 1321 O O . LYS A 1 183 ? 21.631 23.816 -3.202 1.00 96.62 183 LYS A O 1
ATOM 1326 N N . LYS A 1 184 ? 20.998 24.536 -5.232 1.00 97.12 184 LYS A N 1
ATOM 1327 C CA . LYS A 1 184 ? 19.756 25.168 -4.764 1.00 97.12 184 LYS A CA 1
ATOM 1328 C C . LYS A 1 184 ? 18.779 24.156 -4.150 1.00 97.12 184 LYS A C 1
ATOM 1330 O O . LYS A 1 184 ? 18.130 24.464 -3.155 1.00 97.12 184 LYS A O 1
ATOM 1335 N N . LYS A 1 185 ? 18.673 22.954 -4.727 1.00 95.94 185 LYS A N 1
ATOM 1336 C CA . LYS A 1 185 ? 17.824 21.884 -4.180 1.00 95.94 185 LYS A CA 1
ATOM 1337 C C . LYS A 1 185 ? 18.364 21.341 -2.858 1.00 95.94 185 LYS A C 1
ATOM 1339 O O . LYS A 1 185 ? 17.570 21.048 -1.972 1.00 95.94 185 LYS A O 1
ATOM 1344 N N . ASP A 1 186 ? 19.681 21.248 -2.706 1.00 95.75 186 ASP A N 1
ATOM 1345 C CA . ASP A 1 186 ? 20.296 20.810 -1.449 1.00 95.75 186 ASP A CA 1
ATOM 1346 C C . ASP A 1 186 ? 20.038 21.818 -0.311 1.00 95.75 186 ASP A C 1
ATOM 1348 O O . ASP A 1 186 ? 19.720 21.419 0.809 1.00 95.75 186 ASP A O 1
ATOM 1352 N N . GLU A 1 187 ? 20.088 23.122 -0.605 1.00 98.00 187 GLU A N 1
ATOM 1353 C CA . GLU A 1 187 ? 19.730 24.190 0.345 1.00 98.00 187 GLU A CA 1
ATOM 1354 C C . GLU A 1 187 ? 18.240 24.136 0.743 1.00 98.00 187 GLU A C 1
ATOM 1356 O O . GLU A 1 187 ? 17.901 24.285 1.920 1.00 98.00 187 GLU A O 1
ATOM 1361 N N . GLU A 1 188 ? 17.344 23.859 -0.210 1.00 97.75 188 GLU A N 1
ATOM 1362 C CA . GLU A 1 188 ? 15.907 23.687 0.051 1.00 97.75 188 GLU A CA 1
ATOM 1363 C C . GLU A 1 188 ? 15.624 22.456 0.928 1.00 97.75 188 GLU A C 1
ATOM 1365 O O . GLU A 1 188 ? 14.863 22.539 1.895 1.00 97.75 188 GLU A O 1
ATOM 1370 N N . ILE A 1 189 ? 16.287 21.326 0.657 1.00 93.81 189 ILE A N 1
ATOM 1371 C CA . ILE A 1 189 ? 16.175 20.109 1.473 1.00 93.81 189 ILE A CA 1
ATOM 1372 C C . ILE A 1 189 ? 16.654 20.370 2.907 1.00 93.81 189 ILE A C 1
ATOM 1374 O O . ILE A 1 189 ? 15.993 19.934 3.852 1.00 93.81 189 ILE A O 1
ATOM 1378 N N . ALA A 1 190 ? 17.756 21.103 3.086 1.00 97.38 190 ALA A N 1
ATOM 1379 C CA . ALA A 1 190 ? 18.259 21.464 4.411 1.00 97.38 190 ALA A CA 1
ATOM 1380 C C . ALA A 1 190 ? 17.267 22.359 5.180 1.00 97.38 190 ALA A C 1
ATOM 1382 O O . ALA A 1 190 ? 17.007 22.121 6.361 1.00 97.38 190 ALA A O 1
ATOM 1383 N N . SER A 1 191 ? 16.645 23.334 4.507 1.00 97.88 191 SER A N 1
ATOM 1384 C CA . SER A 1 191 ? 15.608 24.186 5.109 1.00 97.88 191 SER A CA 1
ATOM 1385 C C . SER A 1 191 ? 14.386 23.379 5.565 1.00 97.88 191 SER A C 1
ATOM 1387 O O . SER A 1 191 ? 13.878 23.595 6.664 1.00 97.88 191 SER A O 1
ATOM 1389 N N . LEU A 1 192 ? 13.925 22.424 4.750 1.00 94.81 192 LEU A N 1
ATOM 1390 C CA . LEU A 1 192 ? 12.783 21.566 5.090 1.00 94.81 192 LEU A CA 1
ATOM 1391 C C . LEU A 1 192 ? 13.091 20.608 6.251 1.00 94.81 192 LEU A C 1
ATOM 1393 O O . LEU A 1 192 ? 12.204 20.277 7.040 1.00 94.81 192 LEU A O 1
ATOM 1397 N N . GLN A 1 193 ? 14.341 20.158 6.379 1.00 94.31 193 GLN A N 1
ATOM 1398 C CA . GLN A 1 193 ? 14.772 19.347 7.520 1.00 94.31 193 GLN A CA 1
ATOM 1399 C C . GLN A 1 193 ? 14.727 20.146 8.824 1.00 94.31 193 GLN A C 1
ATOM 1401 O O . GLN A 1 193 ? 14.191 19.643 9.811 1.00 94.31 193 GLN A O 1
ATOM 1406 N N . GLN A 1 194 ? 15.189 21.398 8.807 1.00 97.94 194 GLN A N 1
ATOM 1407 C CA . GLN A 1 194 ? 15.120 22.277 9.974 1.00 97.94 194 GLN A CA 1
ATOM 1408 C C . GLN A 1 194 ? 13.670 22.544 10.405 1.00 97.94 194 GLN A C 1
ATOM 1410 O O . GLN A 1 194 ? 13.336 22.413 11.581 1.00 97.94 194 GLN A O 1
ATOM 1415 N N . GLU A 1 195 ? 12.779 22.850 9.456 1.00 97.94 195 GLU A N 1
ATOM 1416 C CA . GLU A 1 195 ? 11.357 23.074 9.749 1.00 97.94 195 GLU A CA 1
ATOM 1417 C C . GLU A 1 195 ? 10.697 21.832 10.370 1.00 97.94 195 GLU A C 1
ATOM 1419 O O . GLU A 1 195 ? 9.908 21.929 11.316 1.00 97.94 195 GLU A O 1
ATOM 1424 N N . LYS A 1 196 ? 11.051 20.639 9.883 1.00 96.12 196 LYS A N 1
ATOM 1425 C CA . LYS A 1 196 ? 10.569 19.376 10.446 1.00 96.12 196 LYS A CA 1
ATOM 1426 C C . LYS A 1 196 ? 11.010 19.191 11.902 1.00 96.12 196 LYS A C 1
ATOM 1428 O O . LYS A 1 196 ? 10.199 18.737 12.711 1.00 96.12 196 LYS A O 1
ATOM 1433 N N . GLU A 1 197 ? 12.254 19.517 12.244 1.00 97.88 197 GLU A N 1
ATOM 1434 C CA . GLU A 1 197 ? 12.755 19.436 13.625 1.00 97.88 197 GLU A CA 1
ATOM 1435 C C . GLU A 1 197 ? 12.030 20.425 14.550 1.00 97.88 197 GLU A C 1
ATOM 1437 O O . GLU A 1 197 ? 11.602 20.055 15.649 1.00 97.88 197 GLU A O 1
ATOM 1442 N N . ASP A 1 198 ? 11.783 21.646 14.074 1.00 98.19 198 ASP A N 1
ATOM 1443 C CA . ASP A 1 198 ? 11.022 22.657 14.813 1.00 98.19 198 ASP A CA 1
ATOM 1444 C C . ASP A 1 198 ? 9.575 22.208 15.078 1.00 98.19 198 ASP A C 1
ATOM 1446 O O . ASP A 1 198 ? 9.044 22.390 16.180 1.00 98.19 198 ASP A O 1
ATOM 1450 N N . LEU A 1 199 ? 8.924 21.579 14.093 1.00 96.19 199 LEU A N 1
ATOM 1451 C CA . LEU A 1 199 ? 7.583 21.012 14.257 1.00 96.19 199 LEU A CA 1
ATOM 1452 C C . LEU A 1 199 ? 7.570 19.834 15.237 1.00 96.19 199 LEU A C 1
ATOM 1454 O O . LEU A 1 199 ? 6.655 19.735 16.054 1.00 96.19 199 LEU A O 1
ATOM 1458 N N . GLN A 1 200 ? 8.584 18.967 15.207 1.00 94.25 200 GLN A N 1
ATOM 1459 C CA . GLN A 1 200 ? 8.706 17.868 16.169 1.00 94.25 200 GLN A CA 1
ATOM 1460 C C . GLN A 1 200 ? 8.846 18.380 17.604 1.00 94.25 200 GLN A C 1
ATOM 1462 O O . GLN A 1 200 ? 8.210 17.840 18.511 1.00 94.25 200 GLN A O 1
ATOM 1467 N N . LYS A 1 201 ? 9.609 19.458 17.806 1.00 98.12 201 LYS A N 1
ATOM 1468 C CA . LYS A 1 201 ? 9.726 20.110 19.112 1.00 98.12 201 LYS A CA 1
ATOM 1469 C C . LYS A 1 201 ? 8.383 20.669 19.594 1.00 98.12 201 LYS A C 1
ATOM 1471 O O . LYS A 1 201 ? 7.991 20.401 20.725 1.00 98.12 201 LYS A O 1
ATOM 1476 N N . LYS A 1 202 ? 7.628 21.349 18.720 1.00 97.69 202 LYS A N 1
ATOM 1477 C CA . LYS A 1 202 ? 6.276 21.850 19.044 1.00 97.69 202 LYS A CA 1
ATOM 1478 C C . LYS A 1 202 ? 5.304 20.729 19.417 1.00 97.69 202 LYS A C 1
ATOM 1480 O O . LYS A 1 202 ? 4.510 20.898 20.337 1.00 97.69 202 LYS A O 1
ATOM 1485 N N . ILE A 1 203 ? 5.358 19.589 18.723 1.00 95.62 203 ILE A N 1
ATOM 1486 C CA . ILE A 1 203 ? 4.529 18.419 19.055 1.00 95.62 203 ILE A CA 1
ATOM 1487 C C . ILE A 1 203 ? 4.880 17.900 20.456 1.00 95.62 203 ILE A C 1
ATOM 1489 O O . ILE A 1 203 ? 3.976 17.664 21.254 1.00 95.62 203 ILE A O 1
ATOM 1493 N N . ALA A 1 204 ? 6.170 17.781 20.782 1.00 97.12 204 ALA A N 1
ATOM 1494 C CA . ALA A 1 204 ? 6.611 17.331 22.101 1.00 97.12 204 ALA A CA 1
ATOM 1495 C C . ALA A 1 204 ? 6.170 18.282 23.233 1.00 97.12 204 ALA A C 1
ATOM 1497 O O . ALA A 1 204 ? 5.745 17.820 24.296 1.00 97.12 204 ALA A O 1
ATOM 1498 N N . ASP A 1 205 ? 6.217 19.596 22.998 1.00 98.19 205 ASP A N 1
ATOM 1499 C CA . ASP A 1 205 ? 5.742 20.601 23.955 1.00 98.19 205 ASP A CA 1
ATOM 1500 C C . ASP A 1 205 ? 4.221 20.484 24.185 1.00 98.19 205 ASP A C 1
ATOM 1502 O O . ASP A 1 205 ? 3.770 20.429 25.331 1.00 98.19 205 ASP A O 1
ATOM 1506 N N . LEU A 1 206 ? 3.427 20.323 23.119 1.00 97.69 206 LEU A N 1
ATOM 1507 C CA . LEU A 1 206 ? 1.974 20.113 23.220 1.00 97.69 206 LEU A CA 1
ATOM 1508 C C . LEU A 1 206 ? 1.612 18.807 23.947 1.00 97.69 206 LEU A C 1
ATOM 1510 O O . LEU A 1 206 ? 0.664 18.771 24.733 1.00 97.69 206 LEU A O 1
ATOM 1514 N N . GLU A 1 207 ? 2.361 17.725 23.723 1.00 96.88 207 GLU A N 1
ATOM 1515 C CA . GLU A 1 207 ? 2.162 16.465 24.451 1.00 96.88 207 GLU A CA 1
ATOM 1516 C C . GLU A 1 207 ? 2.431 16.615 25.954 1.00 96.88 207 GLU A C 1
ATOM 1518 O O . GLU A 1 207 ? 1.756 15.985 26.777 1.00 96.88 207 GLU A O 1
ATOM 1523 N N . LYS A 1 208 ? 3.400 17.457 26.334 1.00 98.31 208 LYS A N 1
ATOM 1524 C CA . LYS A 1 208 ? 3.675 17.780 27.736 1.00 98.31 208 LYS A CA 1
ATOM 1525 C C . LYS A 1 208 ? 2.519 18.570 28.357 1.00 98.31 208 LYS A C 1
ATOM 1527 O O . LYS A 1 208 ? 2.049 18.189 29.429 1.00 98.31 208 LYS A O 1
ATOM 1532 N N . GLU A 1 209 ? 2.008 19.588 27.667 1.00 98.19 209 GLU A N 1
ATOM 1533 C CA . GLU A 1 209 ? 0.844 20.362 28.122 1.00 98.19 209 GLU A CA 1
ATOM 1534 C C . GLU A 1 209 ? -0.404 19.480 28.290 1.00 98.19 209 GLU A C 1
ATOM 1536 O O . GLU A 1 209 ? -1.104 19.568 29.301 1.00 98.19 209 GLU A O 1
ATOM 1541 N N . GLN A 1 210 ? -0.666 18.559 27.353 1.00 97.62 210 GLN A N 1
ATOM 1542 C CA . GLN A 1 210 ? -1.788 17.624 27.485 1.00 97.62 210 GLN A CA 1
ATOM 1543 C C . GLN A 1 210 ? -1.651 16.702 28.702 1.00 97.62 210 GLN A C 1
ATOM 1545 O O . GLN A 1 210 ? -2.644 16.431 29.388 1.00 97.62 210 GLN A O 1
ATOM 1550 N N . LYS A 1 211 ? -0.433 16.241 29.013 1.00 98.00 211 LYS A N 1
ATOM 1551 C CA . LYS A 1 211 ? -0.173 15.446 30.222 1.00 98.00 211 LYS A CA 1
ATOM 1552 C C . LYS A 1 211 ? -0.448 16.259 31.486 1.00 98.00 211 LYS A C 1
ATOM 1554 O O . LYS A 1 211 ? -1.131 15.753 32.376 1.00 98.00 211 LYS A O 1
ATOM 1559 N N . GLU A 1 212 ? -0.009 17.512 31.551 1.00 98.00 212 GLU A N 1
ATOM 1560 C CA . GLU A 1 212 ? -0.277 18.397 32.695 1.00 98.00 212 GLU A CA 1
ATOM 1561 C C . GLU A 1 212 ? -1.782 18.666 32.881 1.00 98.00 212 GLU A C 1
ATOM 1563 O O . GLU A 1 212 ? -2.304 18.539 33.992 1.00 9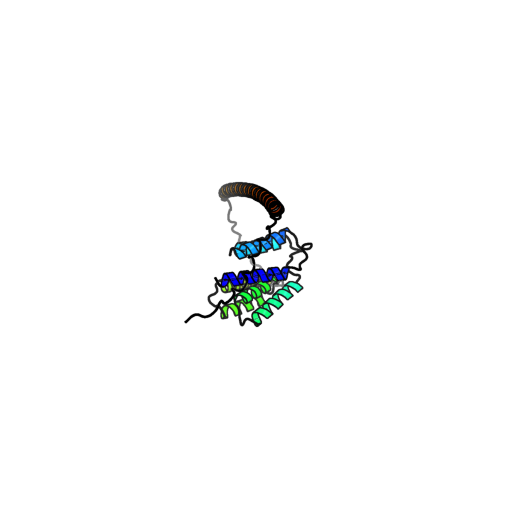8.00 212 GLU A O 1
ATOM 1568 N N . LEU A 1 213 ? -2.520 18.915 31.793 1.00 97.38 213 LEU A N 1
ATOM 1569 C CA . LEU A 1 213 ? -3.980 19.068 31.833 1.00 97.38 213 LEU A CA 1
ATOM 1570 C C . LEU A 1 213 ? -4.692 17.792 32.304 1.00 97.38 213 LEU A C 1
ATOM 1572 O O . LEU A 1 213 ? -5.663 17.863 33.064 1.00 97.38 213 LEU A O 1
ATOM 1576 N N . SER A 1 214 ? -4.209 16.616 31.895 1.00 96.56 214 SER A N 1
ATOM 1577 C CA . SER A 1 214 ? -4.768 15.334 32.342 1.00 96.56 214 SER A CA 1
ATOM 1578 C C . SER A 1 214 ? -4.577 15.109 33.849 1.00 96.56 214 SER A C 1
ATOM 1580 O O . SER A 1 214 ? -5.496 14.647 34.537 1.00 96.56 214 SER A O 1
ATOM 1582 N N . LEU A 1 215 ? -3.426 15.518 34.394 1.00 96.81 215 LEU A N 1
ATOM 1583 C CA . LEU A 1 215 ? -3.144 15.484 35.829 1.00 96.81 215 LEU A CA 1
ATOM 1584 C C . LEU A 1 215 ? -4.036 16.468 36.593 1.00 96.81 215 LEU A C 1
ATOM 1586 O O . LEU A 1 215 ? -4.592 16.120 37.633 1.00 96.81 215 LEU A O 1
ATOM 1590 N N . TYR A 1 216 ? -4.255 17.670 36.057 1.00 95.75 216 TYR A N 1
ATOM 1591 C CA . TYR A 1 216 ? -5.159 18.636 36.680 1.00 95.75 216 TYR A CA 1
ATOM 1592 C C . TYR A 1 216 ? -6.605 18.118 36.730 1.00 95.75 216 TYR A C 1
ATOM 1594 O O . TYR A 1 216 ? -7.264 18.181 37.770 1.00 95.75 216 TYR A O 1
ATOM 1602 N N . LYS A 1 217 ? -7.090 17.525 35.631 1.00 95.00 217 LYS A N 1
ATOM 1603 C CA . LYS A 1 217 ? -8.441 16.948 35.553 1.00 95.00 217 LYS A CA 1
ATOM 1604 C C . LYS A 1 217 ? -8.648 15.816 36.562 1.00 95.00 217 LYS A C 1
ATOM 1606 O O . LYS A 1 217 ? -9.694 15.758 37.207 1.00 95.00 217 LYS A O 1
ATOM 1611 N N . THR A 1 218 ? -7.663 14.935 36.727 1.00 94.75 218 THR A N 1
ATOM 1612 C CA . THR A 1 218 ? -7.738 13.837 37.706 1.00 94.75 218 THR A CA 1
ATOM 1613 C C . THR A 1 218 ? -7.709 14.350 39.148 1.00 94.75 218 THR A C 1
ATOM 1615 O O . THR A 1 218 ? -8.513 13.898 39.963 1.00 94.75 218 THR A O 1
ATOM 1618 N N . GLN A 1 219 ? -6.886 15.356 39.465 1.00 93.06 219 GLN A N 1
ATOM 1619 C CA . GLN A 1 219 ? -6.887 15.990 40.792 1.00 93.06 219 GLN A CA 1
ATOM 1620 C C . GLN A 1 219 ? -8.206 16.709 41.110 1.00 93.06 219 GLN A C 1
ATOM 1622 O O . GLN A 1 219 ? -8.686 16.640 42.244 1.00 93.06 219 GLN A O 1
ATOM 1627 N N . PHE A 1 220 ? -8.812 17.375 40.122 1.00 91.75 220 PHE A N 1
ATOM 1628 C CA . PHE A 1 220 ? -10.101 18.044 40.290 1.00 91.75 220 PHE A CA 1
ATOM 1629 C C . PHE A 1 220 ? -11.231 17.044 40.576 1.00 91.75 220 PHE A C 1
ATOM 1631 O O . PHE A 1 220 ? -12.008 17.242 41.512 1.00 91.75 220 PHE A O 1
ATOM 1638 N N . LEU A 1 221 ? -11.279 15.926 39.840 1.00 86.88 221 LEU A N 1
ATOM 1639 C CA . LEU A 1 221 ? -12.265 14.862 40.066 1.00 86.88 221 LEU A CA 1
ATOM 1640 C C . LEU A 1 221 ? -12.144 14.236 41.465 1.00 86.88 221 LEU A C 1
ATOM 1642 O O . LEU A 1 221 ? -13.162 13.945 42.089 1.00 86.88 221 LEU A O 1
ATOM 1646 N N . MET A 1 222 ? -10.926 14.097 41.996 1.00 83.19 222 MET A N 1
ATOM 1647 C CA . MET A 1 222 ? -10.705 13.557 43.345 1.00 83.19 222 MET A CA 1
ATOM 1648 C C . MET A 1 222 ? -11.158 14.507 44.465 1.00 83.19 222 MET A C 1
ATOM 1650 O O . MET A 1 222 ? -11.568 14.043 45.525 1.00 83.19 222 MET A O 1
ATOM 1654 N N . LYS A 1 223 ? -11.117 15.832 44.255 1.00 81.50 223 LYS A N 1
ATOM 1655 C CA . LYS A 1 223 ? -11.526 16.824 45.270 1.00 81.50 223 LYS A CA 1
ATOM 1656 C C . LYS A 1 223 ? -13.018 17.184 45.226 1.00 81.50 223 LYS A C 1
ATOM 1658 O O . LYS A 1 223 ? -13.552 17.627 46.237 1.00 81.50 223 LYS A O 1
ATOM 1663 N N . GLY A 1 224 ? -13.698 16.985 44.094 1.00 66.44 224 GLY A N 1
ATOM 1664 C CA . GLY A 1 224 ? -15.121 17.319 43.927 1.00 66.44 224 GLY A CA 1
ATOM 1665 C C . GLY A 1 224 ? -16.121 16.226 44.339 1.00 66.44 224 GLY A C 1
ATOM 1666 O O . GLY A 1 224 ? -17.316 16.497 44.411 1.00 66.44 224 GLY A O 1
ATOM 1667 N N . GLY A 1 225 ? -15.662 14.997 44.606 1.00 57.66 225 GLY A N 1
ATOM 1668 C CA . GLY A 1 225 ? -16.528 13.824 44.803 1.00 57.66 225 GLY A CA 1
ATOM 1669 C C . GLY A 1 225 ? -17.059 13.579 46.222 1.00 57.66 225 GLY A C 1
ATOM 1670 O O . GLY A 1 225 ? -17.916 12.720 46.394 1.00 57.66 225 GLY A O 1
ATOM 1671 N N . SER A 1 226 ? -16.603 14.311 47.246 1.00 59.28 226 SER A N 1
ATOM 1672 C CA . SER A 1 226 ? -17.094 14.138 48.627 1.00 59.28 226 SER A CA 1
ATOM 1673 C C . SER A 1 226 ? -18.191 15.132 49.009 1.00 59.28 226 SER A C 1
ATOM 1675 O O . SER A 1 226 ? -18.416 15.381 50.199 1.00 59.28 226 SER A O 1
ATOM 1677 N N . GLY A 1 227 ? -18.874 15.709 48.016 1.00 59.16 227 GLY A N 1
ATOM 1678 C CA . GLY A 1 227 ? -20.173 16.325 48.225 1.00 59.16 227 GLY A CA 1
ATOM 1679 C C . GLY A 1 227 ? -21.116 15.239 48.710 1.00 59.16 227 GLY A C 1
ATOM 1680 O O . GLY A 1 227 ? -21.763 14.578 47.908 1.00 59.16 227 GLY A O 1
ATOM 1681 N N . THR A 1 228 ? -21.123 15.017 50.024 1.00 60.31 228 THR A N 1
ATOM 1682 C CA . THR A 1 228 ? -22.158 14.282 50.731 1.00 60.31 228 THR A CA 1
ATOM 1683 C C . THR A 1 228 ? -23.471 14.889 50.273 1.00 60.31 228 THR A C 1
ATOM 1685 O O . THR A 1 228 ? -23.881 15.962 50.715 1.00 60.31 228 THR A O 1
ATOM 1688 N N . SER A 1 229 ? -24.098 14.232 49.303 1.00 58.19 229 SER A N 1
ATOM 1689 C CA . SER A 1 229 ? -25.501 14.391 49.005 1.00 58.19 229 SER A CA 1
ATOM 1690 C C . SER A 1 229 ? -26.188 14.074 50.318 1.00 58.19 229 SER A C 1
ATOM 1692 O O . SER A 1 229 ? -26.409 12.916 50.666 1.00 58.19 229 SER A O 1
ATOM 1694 N N . ARG A 1 230 ? -26.425 15.121 51.119 1.00 57.62 230 ARG A N 1
ATOM 1695 C CA . ARG A 1 230 ? -27.321 15.037 52.258 1.00 57.62 230 ARG A CA 1
ATOM 1696 C C . ARG A 1 230 ? -28.572 14.389 51.683 1.00 57.62 230 ARG A C 1
ATOM 1698 O O . ARG A 1 230 ? -29.116 14.957 50.731 1.00 57.62 230 ARG A O 1
ATOM 1705 N N . PRO A 1 231 ? -28.953 13.190 52.151 1.00 63.59 231 PRO A N 1
ATOM 1706 C CA . PRO A 1 231 ? -30.115 12.515 51.615 1.00 63.59 231 PRO A CA 1
ATOM 1707 C C . PRO A 1 231 ? -31.257 13.518 51.689 1.00 63.59 231 PRO A C 1
ATOM 1709 O O . PRO A 1 231 ? -31.519 14.073 52.760 1.00 63.59 231 PRO A O 1
ATOM 1712 N N . CYS A 1 232 ? -31.858 13.834 50.538 1.00 60.31 232 CYS A N 1
ATOM 1713 C CA . CYS A 1 232 ? -33.083 14.613 50.526 1.00 60.31 232 CYS A CA 1
ATOM 1714 C C . CYS A 1 232 ? -34.022 13.932 51.529 1.00 60.31 232 CYS A C 1
ATOM 1716 O O . CYS A 1 232 ? -34.199 12.712 51.423 1.00 60.31 232 CYS A O 1
ATOM 1718 N N . PRO A 1 233 ? -34.546 14.652 52.539 1.00 66.00 233 PRO A N 1
ATOM 1719 C CA . PRO A 1 233 ? -35.471 14.048 53.479 1.00 66.00 233 PRO A CA 1
ATOM 1720 C C . PRO A 1 233 ? -36.608 13.447 52.658 1.00 66.00 233 PRO A C 1
ATOM 1722 O O . PRO A 1 233 ? -37.200 14.132 51.821 1.00 66.00 233 PRO A O 1
ATOM 1725 N N . ALA A 1 234 ? -36.825 12.143 52.832 1.00 67.62 234 ALA A N 1
ATOM 1726 C CA . ALA A 1 234 ? -37.876 11.427 52.131 1.00 67.62 234 ALA A CA 1
ATOM 1727 C C . ALA A 1 234 ? -39.199 12.191 52.318 1.00 67.62 234 ALA A C 1
ATOM 1729 O O . ALA A 1 234 ? -39.474 12.628 53.442 1.00 67.62 234 ALA A O 1
ATOM 1730 N N . PRO A 1 235 ? -40.001 12.388 51.255 1.00 61.25 235 PRO A N 1
ATOM 1731 C CA . PRO A 1 235 ? -41.315 12.989 51.405 1.00 61.25 235 PRO A CA 1
ATOM 1732 C C . PRO A 1 235 ? -42.095 12.144 52.412 1.00 61.25 235 PRO A C 1
ATOM 1734 O O . PRO A 1 235 ? -42.233 10.930 52.243 1.00 61.25 235 PRO A O 1
ATOM 1737 N N . ALA A 1 236 ? -42.512 12.778 53.509 1.00 62.78 236 ALA A N 1
ATOM 1738 C CA . ALA A 1 236 ? -43.292 12.137 54.552 1.00 62.78 236 ALA A CA 1
ATOM 1739 C C . ALA A 1 236 ? -44.508 11.476 53.899 1.00 62.78 236 ALA A C 1
ATOM 1741 O O . ALA A 1 236 ? -45.279 12.149 53.217 1.00 62.78 236 ALA A O 1
ATOM 1742 N N . ALA A 1 237 ? -44.632 10.160 54.072 1.00 61.81 237 ALA A N 1
ATOM 1743 C CA . ALA A 1 237 ? -45.751 9.387 53.564 1.00 61.81 237 ALA A CA 1
ATOM 1744 C C . ALA A 1 237 ? -47.062 10.048 54.013 1.00 61.81 237 ALA A C 1
ATOM 1746 O O . ALA A 1 237 ? -47.374 10.082 55.207 1.00 61.81 237 ALA A O 1
ATOM 1747 N N . GLU A 1 238 ? -47.792 10.608 53.048 1.00 54.41 238 GLU A N 1
ATOM 1748 C CA . GLU A 1 238 ? -49.141 11.116 53.243 1.00 54.41 238 GLU A CA 1
ATOM 1749 C C . GLU A 1 238 ? -49.992 9.994 53.833 1.00 54.41 238 GLU A C 1
ATOM 1751 O O . GLU A 1 238 ? -50.167 8.921 53.250 1.00 54.41 238 GLU A O 1
ATOM 1756 N N . GLN A 1 239 ? -50.489 10.239 55.042 1.00 61.12 239 GLN A N 1
ATOM 1757 C CA . GLN A 1 239 ? -51.454 9.367 55.683 1.00 61.12 239 GLN A CA 1
ATOM 1758 C C . GLN A 1 239 ? -52.714 9.305 54.807 1.00 61.12 239 GLN A C 1
ATOM 1760 O O . GLN A 1 239 ? -53.201 10.354 54.376 1.00 61.12 239 GLN A O 1
ATOM 1765 N N . PRO A 1 240 ? -53.280 8.111 54.552 1.00 57.50 240 PRO A N 1
ATOM 1766 C CA . PRO A 1 240 ? -54.508 7.992 53.784 1.00 57.50 240 PRO A CA 1
ATOM 1767 C C . PRO A 1 240 ? -55.634 8.745 54.498 1.00 57.50 240 PRO A C 1
ATOM 1769 O O . PRO A 1 240 ? -55.987 8.450 55.644 1.00 57.50 240 PRO A O 1
ATOM 1772 N N . ALA A 1 241 ? -56.178 9.740 53.797 1.00 56.78 241 ALA A N 1
ATOM 1773 C CA . ALA A 1 241 ? -57.292 10.559 54.235 1.00 56.78 241 ALA A CA 1
ATOM 1774 C C . ALA A 1 241 ? -58.450 9.682 54.735 1.00 56.78 241 ALA A C 1
ATOM 1776 O O . ALA A 1 241 ? -58.982 8.830 54.017 1.00 56.78 241 ALA A O 1
ATOM 1777 N N . ARG A 1 242 ? -58.861 9.917 55.986 1.00 51.47 242 ARG A N 1
ATOM 1778 C CA . ARG A 1 242 ? -60.102 9.383 56.545 1.00 51.47 242 ARG A CA 1
ATOM 1779 C C . ARG A 1 242 ? -61.269 9.851 55.674 1.00 51.47 242 ARG A C 1
ATOM 1781 O O . ARG A 1 242 ? -61.587 11.037 55.651 1.00 51.47 242 ARG A O 1
ATOM 1788 N N . ARG A 1 243 ? -61.931 8.909 54.997 1.00 54.78 243 ARG A N 1
ATOM 1789 C CA . ARG A 1 243 ? -63.291 9.088 54.474 1.00 54.78 243 ARG A CA 1
ATOM 1790 C C . ARG A 1 243 ? -64.218 9.418 55.646 1.00 54.78 243 ARG A C 1
ATOM 1792 O O . ARG A 1 243 ? -64.580 8.524 56.406 1.00 54.78 243 ARG A O 1
ATOM 1799 N N . TYR A 1 244 ? -64.615 10.680 55.776 1.00 51.81 244 TYR A N 1
ATOM 1800 C CA . TYR A 1 244 ? -65.787 11.055 56.558 1.00 51.81 244 TYR A CA 1
ATOM 1801 C C . TYR A 1 244 ? -67.017 11.067 55.644 1.00 51.81 244 TYR A C 1
ATOM 1803 O O . TYR A 1 244 ? -67.103 11.853 54.710 1.00 51.81 244 TYR A O 1
ATOM 1811 N N . GLY A 1 245 ? -67.888 10.089 55.903 1.00 53.25 245 GLY A N 1
ATOM 1812 C CA . GLY A 1 245 ? -69.340 10.208 56.080 1.00 53.25 245 GLY A CA 1
ATOM 1813 C C . GLY A 1 245 ? -70.169 11.163 55.214 1.00 53.25 245 GLY A C 1
ATOM 1814 O O . GLY A 1 245 ? -70.023 12.373 55.294 1.00 53.25 245 GLY A O 1
ATOM 1815 N N . CYS A 1 246 ? -71.130 10.546 54.518 1.00 44.50 246 CYS A N 1
ATOM 1816 C CA . CYS A 1 246 ? -72.576 10.818 54.509 1.00 44.50 246 CYS A CA 1
ATOM 1817 C C . CYS A 1 246 ? -73.094 12.248 54.746 1.00 44.50 246 CYS A C 1
ATOM 1819 O O . CYS A 1 246 ? -72.927 12.806 55.828 1.00 44.50 246 CYS A O 1
ATOM 1821 N N . GLY A 1 247 ? -73.941 12.713 53.823 1.00 49.81 247 GLY A N 1
ATOM 1822 C CA . GLY A 1 247 ? -74.940 13.741 54.112 1.00 49.81 247 GLY A CA 1
ATOM 1823 C C . GLY A 1 247 ? -75.718 14.204 52.880 1.00 49.81 247 GLY A C 1
ATOM 1824 O O . GLY A 1 247 ? -75.257 15.126 52.225 1.00 49.81 247 GLY A O 1
ATOM 1825 N N . ASN A 1 248 ? -76.865 13.544 52.651 1.00 47.06 248 ASN A N 1
ATOM 1826 C CA . ASN A 1 248 ? -78.075 13.903 51.878 1.00 47.06 248 ASN A CA 1
ATOM 1827 C C . ASN A 1 248 ? -77.964 14.532 50.484 1.00 47.06 248 ASN A C 1
ATOM 1829 O O . ASN A 1 248 ? -77.650 15.735 50.383 1.00 47.06 248 ASN A O 1
#

Secondary structure (DSSP, 8-state):
-HHHHHHHHHHHHHHHHSTTS-TTSS-HHHHHHHH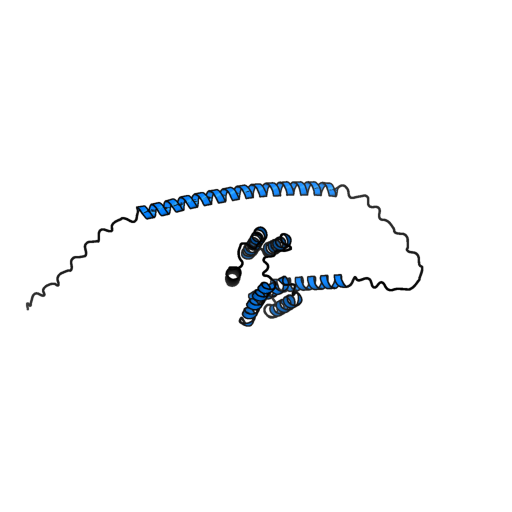HHHHHHHTT-HHHHHHHHHHHHHH-SS---S--HHHHHHHHHHHHHHHHHTT--HHHHHHHHHHHHHTT-HHHHHHHHHHHHHH-TT-HHHHHHHHHHHHHHHHHHHHHT-------------PPPP---------SSHHHHHHHHHHHHHHHHHHHHHHHHHHHHHHHHHHHHHHHHHHHHHHHHHHHTT---PPPPPPP-PPPP-------

pLDDT: mean 74.18, std 20.04, range [32.97, 98.31]

Nearest PDB structures (foldseek):
  4ui9-assembly1_K  TM=5.326E-01  e=6.619E-02  Homo sapiens
  5lj3-assembly1_S  TM=7.628E-01  e=2.181E+00  Saccharomyces cerevisiae
  5lj5-assembly1_S  TM=7.628E-01  e=2.060E+00  Saccharomyces cerevisiae
  1pc2-assembly1_A  TM=4.243E-01  e=3.487E-01  Homo sapiens

Mean predicted aligned error: 17.69 Å

Solvent-accessible surface area (backbone atoms only — not comparable to full-atom values): 14881 Å² total; per-residue (Å²): 114,71,70,61,54,52,51,52,51,51,51,51,51,49,54,65,70,54,66,80,64,62,80,87,77,50,52,69,67,38,54,51,25,46,49,48,16,52,52,24,45,76,70,69,34,55,67,57,15,53,50,27,48,52,50,29,46,66,80,28,83,87,55,57,79,55,55,56,74,71,45,47,48,49,52,48,51,54,40,48,57,51,33,71,71,53,80,67,44,58,70,56,42,52,54,42,20,49,52,28,42,77,70,68,38,50,69,59,13,47,51,43,36,52,56,41,36,73,77,40,75,80,45,65,67,49,56,50,52,45,52,54,52,53,52,51,53,55,55,56,57,61,64,72,66,75,66,78,83,85,68,85,84,83,92,75,94,74,85,82,80,86,82,81,76,80,86,87,83,85,77,74,68,69,62,54,62,52,54,55,54,49,53,54,50,54,53,51,52,52,53,55,52,52,53,51,53,56,50,53,51,52,51,54,53,52,54,50,53,52,51,54,52,52,52,51,53,53,54,50,57,69,69,65,66,76,68,73,74,69,73,74,79,72,80,75,78,79,73,83,79,79,85,77,76,89,83,134

Sequence (248 aa):
MIRTALVVACLLCLSSLLAPLDAQTVNPQAGALFKKALDAAAAQDWTGSVENLRQASQIDQGVWGLPDNGSLDRIVGGLKAKVDGTNGDVGLGKNLAWMYFVKGMQKEALTEYRRLAALAPTDPEVKTNIRTLEAWSSATTSSSGSGRSSGGSDAGTSDPPPSSRPSQAAGGEEAGALKESIKKKDEEIASLQQEKEDLQKKIADLEKEQKELSLYKTQFLMKGGSGTSRPCPAPAAEQPARRYGCGN